Protein AF-A0A934TD42-F1 (afdb_monomer_lite)

pLDDT: mean 73.29, std 17.92, range [28.47, 96.44]

Sequence (217 aa):
MKAKILEALKTKYKTLGLGESAFSGVAEILEKTITDETQIETAVAGVEAWLKVAQGEGDRVRNDKAKQAQSTTAQTAQPQTNAPTVTPNAQTQAGGNNQDDLATIIAKAVEAATKPITDKLASIETDKVVNSRKSILESALKGAPEAYRNSMLSTFEFMNFSDDDSFNKYVEQTKTTATDLSLAASSSRPYGGARVPSKEASQAECDKIVNKIISKM

Radius of gyration: 39.21 Å; chains: 1; bounding box: 103×39×114 Å

Structure (mmCIF, N/CA/C/O backbone):
data_AF-A0A934TD42-F1
#
_entry.id   AF-A0A934TD42-F1
#
loop_
_atom_site.group_PDB
_atom_site.id
_atom_site.type_symbol
_atom_site.label_atom_id
_atom_site.label_alt_id
_atom_site.label_comp_id
_atom_site.label_asym_id
_atom_site.label_entity_id
_atom_site.label_seq_id
_atom_site.pdbx_PDB_ins_code
_atom_site.Cartn_x
_atom_site.Cartn_y
_atom_site.Cartn_z
_atom_site.occupancy
_atom_site.B_iso_or_equiv
_atom_site.auth_seq_id
_atom_site.auth_comp_id
_atom_site.auth_asym_id
_atom_site.auth_atom_id
_atom_site.pdbx_PDB_model_num
ATOM 1 N N . MET A 1 1 ? -13.305 19.310 6.031 1.00 90.19 1 MET A N 1
ATOM 2 C CA . MET A 1 1 ? -13.757 17.927 5.768 1.00 90.19 1 MET A CA 1
ATOM 3 C C . MET A 1 1 ? -14.187 17.193 7.032 1.00 90.19 1 MET A C 1
ATOM 5 O O . MET A 1 1 ? -15.266 16.609 6.991 1.00 90.19 1 MET A O 1
ATOM 9 N N . LYS A 1 2 ? -13.466 17.309 8.168 1.00 88.94 2 LYS A N 1
ATOM 10 C CA . LYS A 1 2 ? -13.870 16.724 9.467 1.00 88.94 2 LYS A CA 1
ATOM 11 C C . LYS A 1 2 ? -15.355 16.796 9.787 1.00 88.94 2 LYS A C 1
ATOM 13 O O . LYS A 1 2 ? -15.968 15.778 10.067 1.00 88.94 2 LYS A O 1
ATOM 18 N N . ALA A 1 3 ? -15.920 18.006 9.758 1.00 92.94 3 ALA A N 1
ATOM 19 C CA . ALA A 1 3 ? -17.284 18.254 10.215 1.00 92.94 3 ALA A CA 1
ATOM 20 C C . ALA A 1 3 ? -18.308 17.456 9.397 1.00 92.94 3 ALA A C 1
ATOM 22 O O . ALA A 1 3 ? -19.179 16.811 9.969 1.00 92.94 3 ALA A O 1
ATOM 23 N N . LYS A 1 4 ? -18.133 17.414 8.070 1.00 92.00 4 LYS A N 1
ATOM 24 C CA . LYS A 1 4 ? -19.003 16.662 7.156 1.00 92.00 4 LYS A CA 1
ATOM 25 C C . LYS A 1 4 ? -18.889 15.151 7.375 1.00 92.00 4 LYS A C 1
ATOM 27 O O . LYS A 1 4 ? -19.897 14.454 7.418 1.00 92.00 4 LYS A O 1
ATOM 32 N N . ILE A 1 5 ? -17.671 14.650 7.584 1.00 89.69 5 ILE A N 1
ATOM 33 C CA . ILE A 1 5 ? -17.426 13.232 7.893 1.00 89.69 5 ILE A CA 1
ATOM 34 C C . ILE A 1 5 ? -18.039 12.858 9.250 1.00 89.69 5 ILE A C 1
ATOM 36 O O . ILE A 1 5 ? -18.679 11.819 9.382 1.00 89.69 5 ILE A O 1
ATOM 40 N N . LEU A 1 6 ? -17.878 13.718 10.255 1.00 91.69 6 LEU A N 1
ATOM 41 C CA . LEU A 1 6 ? -18.407 13.530 11.601 1.00 91.69 6 LEU A CA 1
ATOM 42 C C . LEU A 1 6 ? -19.941 13.495 11.603 1.00 91.69 6 LEU A C 1
ATOM 44 O O . LEU A 1 6 ? -20.525 12.614 12.234 1.00 91.69 6 LEU A O 1
ATOM 48 N N . GLU A 1 7 ? -20.601 14.399 10.876 1.00 94.12 7 GLU A N 1
ATOM 49 C CA . GLU A 1 7 ? -22.059 14.363 10.711 1.00 94.12 7 GLU A CA 1
ATOM 50 C C . GLU A 1 7 ? -22.533 13.098 9.992 1.00 94.12 7 GLU A C 1
ATOM 52 O O . GLU A 1 7 ? -23.504 12.475 10.431 1.00 94.12 7 GLU A O 1
ATOM 57 N N . ALA A 1 8 ? -21.826 12.669 8.943 1.00 90.94 8 ALA A N 1
ATOM 58 C CA . ALA A 1 8 ? -22.138 11.435 8.228 1.00 90.94 8 ALA A CA 1
ATOM 59 C C . ALA A 1 8 ? -21.994 10.194 9.132 1.00 90.94 8 ALA A C 1
ATOM 61 O O . ALA A 1 8 ? -22.886 9.342 9.157 1.00 90.94 8 ALA A O 1
ATOM 62 N N . LEU A 1 9 ? -20.926 10.118 9.936 1.00 90.31 9 LEU A N 1
ATOM 63 C CA . LEU A 1 9 ? -20.709 9.054 10.924 1.00 90.31 9 LEU A CA 1
ATOM 64 C C . LEU A 1 9 ? -21.824 9.015 11.972 1.00 90.31 9 LEU A C 1
ATOM 66 O O . LEU A 1 9 ? -22.418 7.959 12.196 1.00 90.31 9 LEU A O 1
ATOM 70 N N . LYS A 1 10 ? -22.144 10.162 12.585 1.00 91.31 10 LYS A N 1
ATOM 71 C CA . LYS A 1 10 ? -23.216 10.263 13.587 1.00 91.31 10 LYS A CA 1
ATOM 72 C C . LYS A 1 10 ? -24.563 9.858 13.008 1.00 91.31 10 LYS A C 1
ATOM 74 O O . LYS A 1 10 ? -25.302 9.110 13.639 1.00 91.31 10 LYS A O 1
ATOM 79 N N . THR A 1 11 ? -24.875 10.333 11.806 1.00 93.75 11 THR A N 1
ATOM 80 C CA . THR A 1 11 ? -26.150 10.049 11.142 1.00 93.75 11 THR A CA 1
ATOM 81 C C . THR A 1 11 ? -26.295 8.561 10.847 1.00 93.75 11 THR A C 1
ATOM 83 O O . THR A 1 11 ? -27.314 7.963 11.200 1.00 93.75 11 THR A O 1
ATOM 86 N N . LYS A 1 12 ? -25.266 7.946 10.250 1.00 92.12 12 LYS A N 1
ATOM 87 C CA . LYS A 1 12 ? -25.303 6.539 9.835 1.00 92.12 12 LYS A CA 1
ATOM 88 C C . LYS A 1 12 ? -25.259 5.571 11.017 1.00 92.12 12 LYS A C 1
ATOM 90 O O . LYS A 1 12 ? -25.927 4.543 10.984 1.00 92.12 12 LYS A O 1
ATOM 95 N N . TYR A 1 13 ? -24.526 5.913 12.077 1.00 90.31 13 TYR A N 1
ATOM 96 C CA . TYR A 1 13 ? -24.238 5.003 13.190 1.00 90.31 13 TYR A CA 1
ATOM 97 C C . TYR A 1 13 ? -24.828 5.432 14.535 1.00 90.31 13 TYR A C 1
ATOM 99 O O . TYR A 1 13 ? -24.403 4.945 15.584 1.00 90.31 13 TYR A O 1
ATOM 107 N N . LYS A 1 14 ? -25.857 6.287 14.526 1.00 89.75 14 LYS A N 1
ATOM 108 C CA . LYS A 1 14 ? -26.561 6.757 15.735 1.00 89.75 14 LYS A CA 1
ATOM 109 C C . LYS A 1 14 ? -27.012 5.639 16.684 1.00 89.75 14 LYS A C 1
ATOM 111 O O . LYS A 1 14 ? -27.148 5.865 17.880 1.00 89.75 14 LYS A O 1
ATOM 116 N N . THR A 1 15 ? -27.262 4.440 16.163 1.00 87.56 15 THR A N 1
ATOM 117 C CA . THR A 1 15 ? -27.779 3.298 16.928 1.00 87.56 15 THR A CA 1
ATOM 118 C C . THR A 1 15 ? -26.700 2.504 17.657 1.00 87.56 15 THR A C 1
ATOM 120 O O . THR A 1 15 ? -27.043 1.672 18.487 1.00 87.56 15 THR A O 1
ATOM 123 N N . LEU A 1 16 ? -25.413 2.737 17.373 1.00 81.12 16 LEU A N 1
ATOM 124 C CA . LEU A 1 16 ? -24.319 1.973 17.986 1.00 81.12 16 LEU A CA 1
ATOM 125 C C . LEU A 1 16 ? -24.032 2.391 19.439 1.00 81.12 16 LEU A C 1
ATOM 127 O O . LEU A 1 16 ? -23.198 1.783 20.099 1.00 81.12 16 LEU A O 1
ATOM 131 N N . GLY A 1 17 ? -24.684 3.442 19.951 1.00 79.19 17 GLY A N 1
ATOM 132 C CA . GLY A 1 17 ? -24.498 3.897 21.336 1.00 79.19 17 GLY A CA 1
ATOM 133 C C . GLY A 1 17 ? -23.069 4.360 21.652 1.00 79.19 17 GLY A C 1
ATOM 134 O O . GLY A 1 17 ? -22.647 4.323 22.809 1.00 79.19 17 GLY A O 1
ATOM 135 N N . LEU A 1 18 ? -22.313 4.755 20.623 1.00 83.38 18 LEU A N 1
ATOM 136 C CA . LEU A 1 18 ? -20.952 5.269 20.743 1.00 83.38 18 LEU A CA 1
ATOM 137 C C . LEU A 1 18 ? -20.974 6.752 21.127 1.00 83.38 18 LEU A C 1
ATOM 139 O O . LEU A 1 18 ? -21.826 7.517 20.673 1.00 83.38 18 LEU A O 1
ATOM 143 N N . GLY A 1 19 ? -20.019 7.157 21.964 1.00 79.81 19 GLY A N 1
ATOM 144 C CA . GLY A 1 19 ? -19.865 8.551 22.374 1.00 79.81 19 GLY A CA 1
ATOM 145 C C . GLY A 1 19 ? -19.394 9.451 21.229 1.00 79.81 19 GLY A C 1
ATOM 146 O O . GLY A 1 19 ? -18.746 9.008 20.283 1.00 79.81 19 GLY A O 1
ATOM 147 N N . GLU A 1 20 ? -19.668 10.749 21.344 1.00 82.06 20 GLU A N 1
ATOM 148 C CA . GLU A 1 20 ? -19.280 11.751 20.343 1.00 82.06 20 GLU A CA 1
ATOM 149 C C . GLU A 1 20 ? -17.762 11.818 20.111 1.00 82.06 20 GLU A C 1
ATOM 151 O O . GLU A 1 20 ? -17.313 12.027 18.984 1.00 82.06 20 GLU A O 1
ATOM 156 N N . SER A 1 21 ? -16.968 11.550 21.151 1.00 81.06 21 SER A N 1
ATOM 157 C CA . SER A 1 21 ? -15.509 11.445 21.063 1.00 81.06 21 SER A CA 1
ATOM 158 C C . SER A 1 21 ? -15.044 10.315 20.138 1.00 81.06 21 SER A C 1
ATOM 160 O O . SER A 1 21 ? -14.073 10.501 19.407 1.00 81.06 21 SER A O 1
ATOM 162 N N . ALA A 1 22 ? -15.755 9.181 20.099 1.00 80.00 22 ALA A N 1
ATOM 163 C CA . ALA A 1 22 ? -15.429 8.070 19.206 1.00 80.00 22 ALA A CA 1
ATOM 164 C C . ALA A 1 22 ? -15.634 8.466 17.736 1.00 80.00 22 ALA A C 1
ATOM 166 O O . ALA A 1 22 ? -14.758 8.242 16.903 1.00 80.00 22 ALA A O 1
ATOM 167 N N . PHE A 1 23 ? -16.748 9.134 17.420 1.00 85.50 23 PHE A N 1
ATOM 168 C CA . PHE A 1 23 ? -16.994 9.643 16.068 1.00 85.50 23 PHE A CA 1
ATOM 169 C C . PHE A 1 23 ? -16.023 10.760 15.675 1.00 85.50 23 PHE A C 1
ATOM 171 O O . PHE A 1 23 ? -15.578 10.800 14.530 1.00 85.50 23 PHE A O 1
ATOM 178 N N . SER A 1 24 ? -15.659 11.637 16.615 1.00 85.00 24 SER A N 1
ATOM 179 C CA . SER A 1 24 ? -14.684 12.706 16.378 1.00 85.00 24 SER A CA 1
ATOM 180 C C . SER A 1 24 ? -13.295 12.159 16.034 1.00 85.00 24 SER A C 1
ATOM 182 O O . SER A 1 24 ? -12.687 12.611 15.063 1.00 85.00 24 SER A O 1
ATOM 184 N N . GLY A 1 25 ? -12.830 11.134 16.759 1.00 82.94 25 GLY A N 1
ATOM 185 C CA . GLY A 1 25 ? -11.552 10.475 16.477 1.00 82.94 25 GLY A CA 1
ATOM 186 C C . GLY A 1 25 ? -11.518 9.818 15.095 1.00 82.94 25 GLY A C 1
ATOM 187 O O . GLY A 1 25 ? -10.564 10.005 14.344 1.00 82.94 25 GLY A O 1
ATOM 188 N N . VAL A 1 26 ? -12.589 9.118 14.705 1.00 84.06 26 VAL A N 1
ATOM 189 C CA . VAL A 1 26 ? -12.686 8.522 13.360 1.00 84.06 26 VAL A CA 1
ATOM 190 C C . VAL A 1 26 ? -12.728 9.599 12.276 1.00 84.06 26 VAL A C 1
ATOM 192 O O . VAL A 1 26 ? -12.055 9.466 11.256 1.00 84.06 26 VAL A O 1
ATOM 195 N N . ALA A 1 27 ? -13.459 10.692 12.498 1.00 84.38 27 ALA A N 1
ATOM 196 C CA . ALA A 1 27 ? -13.503 11.804 11.554 1.00 84.38 27 ALA A CA 1
ATOM 197 C C . ALA A 1 27 ? -12.130 12.472 11.360 1.00 84.38 27 ALA A C 1
ATOM 199 O O . ALA A 1 27 ? -11.807 12.865 10.243 1.00 84.38 27 ALA A O 1
ATOM 200 N N . GLU A 1 28 ? -11.315 12.569 12.415 1.00 85.56 28 GLU A N 1
ATOM 201 C CA . GLU A 1 28 ? -9.946 13.106 12.354 1.00 85.56 28 GLU A CA 1
ATOM 202 C C . GLU A 1 28 ? -8.975 12.219 11.566 1.00 85.56 28 GLU A C 1
ATOM 204 O O . GLU A 1 28 ? -8.058 12.712 10.911 1.00 85.56 28 GLU A O 1
ATOM 209 N N . ILE A 1 29 ? -9.161 10.901 11.620 1.00 81.06 29 ILE A N 1
ATOM 210 C CA . ILE A 1 29 ? -8.358 9.963 10.827 1.00 81.06 29 ILE A CA 1
ATOM 211 C C . ILE A 1 29 ? -8.776 10.046 9.359 1.00 81.06 29 ILE A C 1
ATOM 213 O O . ILE A 1 29 ? -7.930 10.169 8.476 1.00 81.06 29 ILE A O 1
ATOM 217 N N . LEU A 1 30 ? -10.084 10.016 9.102 1.00 79.56 30 LEU A N 1
ATOM 218 C CA . LEU A 1 30 ? -10.635 10.021 7.752 1.00 79.56 30 LEU A CA 1
ATOM 219 C C . LEU A 1 30 ? -10.390 11.345 7.015 1.00 79.56 30 LEU A C 1
ATOM 221 O O . LEU A 1 30 ? -10.140 11.328 5.816 1.00 79.56 30 LEU A O 1
ATOM 225 N N . GLU A 1 31 ? -10.405 12.496 7.691 1.00 83.44 31 GLU A N 1
ATOM 226 C CA . GLU A 1 31 ? -10.181 13.780 7.008 1.00 83.44 31 GLU A CA 1
ATOM 227 C C . GLU A 1 31 ? -8.767 13.956 6.438 1.00 83.44 31 GLU A C 1
ATOM 229 O O . GLU A 1 31 ? -8.570 14.798 5.566 1.00 83.44 31 GLU A O 1
ATOM 234 N N . LYS A 1 32 ? -7.785 13.177 6.914 1.00 86.19 32 LYS A N 1
ATOM 235 C CA . LYS A 1 32 ? -6.402 13.233 6.416 1.00 86.19 32 LYS A CA 1
ATOM 236 C C . LYS A 1 32 ? -6.262 12.633 5.020 1.00 86.19 32 LYS A C 1
ATOM 238 O O . LYS A 1 32 ? -5.329 12.979 4.304 1.00 86.19 32 LYS A O 1
ATOM 243 N N . THR A 1 33 ? -7.170 11.735 4.646 1.00 76.50 33 THR A N 1
ATOM 244 C CA . THR A 1 33 ? -7.161 11.038 3.353 1.00 76.50 33 THR A CA 1
ATOM 245 C C . THR A 1 33 ? -8.336 11.442 2.468 1.00 76.50 33 THR A C 1
ATOM 247 O O . THR A 1 33 ? -8.214 11.412 1.247 1.00 76.50 33 THR A O 1
ATOM 250 N N . ILE A 1 34 ? -9.453 11.869 3.063 1.00 82.19 34 ILE A N 1
ATOM 251 C CA . ILE A 1 34 ? -10.652 12.303 2.346 1.00 82.19 34 ILE A CA 1
ATOM 252 C C . ILE A 1 34 ? -10.620 13.815 2.140 1.00 82.19 34 ILE A C 1
ATOM 254 O O . ILE A 1 34 ? -10.982 14.601 3.022 1.00 82.19 34 ILE A O 1
ATOM 258 N N . THR A 1 35 ? -10.243 14.212 0.931 1.00 81.31 35 THR A N 1
ATOM 259 C CA . THR A 1 35 ? -10.273 15.606 0.474 1.00 81.31 35 THR A CA 1
ATOM 260 C C . THR A 1 35 ? -11.503 15.931 -0.378 1.00 81.31 35 THR A C 1
ATOM 262 O O . THR A 1 35 ? -11.826 17.106 -0.530 1.00 81.31 35 THR A O 1
ATOM 265 N N . ASP A 1 36 ? -12.221 14.912 -0.867 1.00 83.12 36 ASP A N 1
ATOM 266 C CA . ASP A 1 36 ? -13.437 15.041 -1.679 1.00 83.12 36 ASP A CA 1
ATOM 267 C C . ASP A 1 36 ? -14.679 14.525 -0.927 1.00 83.12 36 ASP A C 1
ATOM 269 O O . ASP A 1 36 ? -14.680 13.451 -0.324 1.00 83.12 36 ASP A O 1
ATOM 273 N N . GLU A 1 37 ? -15.765 15.294 -0.985 1.00 87.12 37 GLU A N 1
ATOM 274 C CA . GLU A 1 37 ? -17.054 14.968 -0.373 1.00 87.12 37 GLU A CA 1
ATOM 275 C C . GLU A 1 37 ? -17.701 13.724 -0.973 1.00 87.12 37 GLU A C 1
ATOM 277 O O . GLU A 1 37 ? -18.379 12.989 -0.253 1.00 87.12 37 GLU A O 1
ATOM 282 N N . THR A 1 38 ? -17.434 13.428 -2.247 1.00 88.38 38 THR A N 1
ATOM 283 C CA . THR A 1 38 ? -17.962 12.226 -2.912 1.00 88.38 38 THR A CA 1
ATOM 284 C C . THR A 1 38 ? -17.456 10.923 -2.279 1.00 88.38 38 THR A C 1
ATOM 286 O O . THR A 1 38 ? -18.106 9.884 -2.379 1.00 88.38 38 THR A O 1
ATOM 289 N N . GLN A 1 39 ? -16.320 10.967 -1.575 1.00 81.25 39 GLN A N 1
ATOM 290 C CA . GLN A 1 39 ? -15.697 9.803 -0.943 1.00 81.25 39 GLN A CA 1
ATOM 291 C C . GLN A 1 39 ? -16.178 9.565 0.495 1.00 81.25 39 GLN A C 1
ATOM 293 O O . GLN A 1 39 ? -15.917 8.496 1.057 1.00 81.25 39 GLN A O 1
ATOM 298 N N . ILE A 1 40 ? -16.891 10.529 1.095 1.00 85.00 40 ILE A N 1
ATOM 299 C CA . ILE A 1 40 ? -17.325 10.462 2.497 1.00 85.00 40 ILE A CA 1
ATOM 300 C C . ILE A 1 40 ? -18.192 9.228 2.729 1.00 85.00 40 ILE A C 1
ATOM 302 O O . ILE A 1 40 ? -17.946 8.482 3.670 1.00 85.00 40 ILE A O 1
ATOM 306 N N . GLU A 1 41 ? -19.185 8.977 1.878 1.00 83.50 41 GLU A N 1
ATOM 307 C CA . GLU A 1 41 ? -20.138 7.887 2.098 1.00 83.50 41 GLU A CA 1
ATOM 308 C C . GLU A 1 41 ? -19.457 6.508 2.093 1.00 83.50 41 GLU A C 1
ATOM 310 O O . GLU A 1 41 ? -19.682 5.695 2.998 1.00 83.50 41 GLU A O 1
ATOM 315 N N . THR A 1 42 ? -18.560 6.281 1.129 1.00 78.31 42 THR A N 1
ATOM 316 C CA . THR A 1 42 ? -17.764 5.052 1.009 1.00 78.31 42 THR A CA 1
ATOM 317 C C . THR A 1 42 ? -16.825 4.873 2.196 1.00 78.31 42 THR A C 1
ATOM 319 O O . THR A 1 42 ? -16.753 3.789 2.773 1.00 78.31 42 THR A O 1
ATOM 322 N N . ALA A 1 43 ? -16.127 5.928 2.611 1.00 75.06 43 ALA A N 1
ATOM 323 C CA . ALA A 1 43 ? -15.196 5.838 3.728 1.00 75.06 43 ALA A CA 1
ATOM 324 C C . ALA A 1 43 ? -15.907 5.644 5.075 1.00 75.06 43 ALA A C 1
ATOM 326 O O . ALA A 1 43 ? -15.478 4.840 5.901 1.00 75.06 43 ALA A O 1
ATOM 327 N N . VAL A 1 44 ? -17.040 6.323 5.272 1.00 85.62 44 VAL A N 1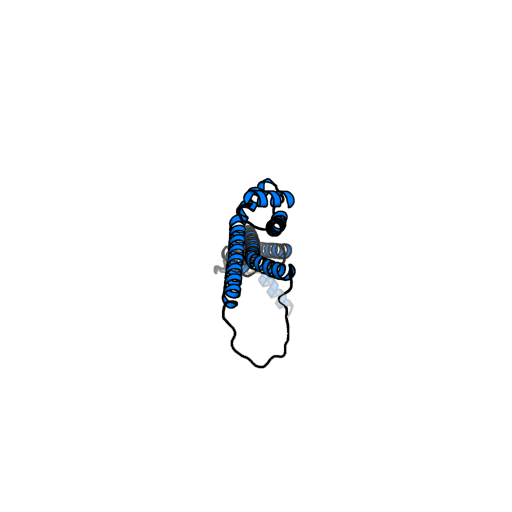
ATOM 328 C CA . VAL A 1 44 ? -17.908 6.141 6.439 1.00 85.62 44 VAL A CA 1
ATOM 329 C C . VAL A 1 44 ? -18.470 4.718 6.465 1.00 85.62 44 VAL A C 1
ATOM 331 O O . VAL A 1 44 ? -18.553 4.127 7.538 1.00 85.62 44 VAL A O 1
ATOM 334 N N . ALA A 1 45 ? -18.820 4.126 5.318 1.00 82.06 45 ALA A N 1
ATOM 335 C CA . ALA A 1 45 ? -19.179 2.706 5.236 1.00 82.06 45 ALA A CA 1
ATOM 336 C C . ALA A 1 45 ? -18.001 1.783 5.606 1.00 82.06 45 ALA A C 1
ATOM 338 O O . ALA A 1 45 ? -18.181 0.821 6.347 1.00 82.06 45 ALA A O 1
ATOM 339 N N . GLY A 1 46 ? -16.787 2.100 5.148 1.00 76.81 46 GLY A N 1
ATOM 340 C CA . GLY A 1 46 ? -15.590 1.288 5.387 1.00 76.81 46 GLY A CA 1
ATOM 341 C C . GLY A 1 46 ? -15.222 1.110 6.865 1.00 76.81 46 GLY A C 1
ATOM 342 O O . GLY A 1 46 ? -14.659 0.083 7.237 1.00 76.81 46 GLY A O 1
ATOM 343 N N . VAL A 1 47 ? -15.583 2.064 7.727 1.00 81.38 47 VAL A N 1
ATOM 344 C CA . VAL A 1 47 ? -15.302 2.003 9.175 1.00 81.38 47 VAL A CA 1
ATOM 345 C C . VAL A 1 47 ? -16.397 1.310 9.999 1.00 81.38 47 VAL A C 1
ATOM 347 O O . VAL A 1 47 ? -16.258 1.185 11.216 1.00 81.38 47 VAL A O 1
ATOM 350 N N . GLU A 1 48 ? -17.471 0.816 9.369 1.00 83.50 48 GLU A N 1
ATOM 351 C CA . GLU A 1 48 ? -18.611 0.195 10.064 1.00 83.50 48 GLU A CA 1
ATOM 352 C C . GLU A 1 48 ? -18.203 -0.990 10.946 1.00 83.50 48 GLU A C 1
ATOM 354 O O . GLU A 1 48 ? -18.610 -1.082 12.106 1.00 83.50 48 GLU A O 1
ATOM 359 N N . ALA A 1 49 ? -17.393 -1.902 10.401 1.00 75.00 49 ALA A N 1
ATOM 360 C CA . ALA A 1 49 ? -16.966 -3.102 11.114 1.00 75.00 49 ALA A CA 1
ATOM 361 C C . ALA A 1 49 ? -16.185 -2.746 12.387 1.00 75.00 49 ALA A C 1
ATOM 363 O O . ALA A 1 49 ? -16.402 -3.347 13.437 1.00 75.00 49 ALA A O 1
ATOM 364 N N . TRP A 1 50 ? -15.334 -1.721 12.313 1.00 75.69 50 TRP A N 1
ATOM 365 C CA . TRP A 1 50 ? -14.560 -1.236 13.452 1.00 75.69 50 TRP A CA 1
ATOM 366 C C . TRP A 1 50 ? -15.455 -0.602 14.524 1.00 75.69 50 TRP A C 1
ATOM 368 O O . TRP A 1 50 ? -15.328 -0.921 15.704 1.00 75.69 50 TRP A O 1
ATOM 378 N N . LEU A 1 51 ? -16.427 0.223 14.119 1.00 81.50 51 LEU A N 1
ATOM 379 C CA . LEU A 1 51 ? -17.387 0.834 15.045 1.00 81.50 51 LEU A CA 1
ATOM 380 C C . LEU A 1 51 ? -18.256 -0.215 15.759 1.00 81.50 51 LEU A C 1
ATOM 382 O O . LEU A 1 51 ? -18.544 -0.067 16.946 1.00 81.50 51 LEU A O 1
ATOM 386 N N . LYS A 1 52 ? -18.637 -1.300 15.074 1.00 82.12 52 LYS A N 1
ATOM 387 C CA . LYS A 1 52 ? -19.365 -2.429 15.682 1.00 82.12 52 LYS A CA 1
ATOM 388 C C . LYS A 1 52 ? -18.515 -3.209 16.686 1.00 82.12 52 LYS A C 1
ATOM 390 O O . LYS A 1 52 ? -19.036 -3.618 17.720 1.00 82.12 52 LYS A O 1
ATOM 395 N N . VAL A 1 53 ? -17.219 -3.386 16.422 1.00 78.69 53 VAL A N 1
ATOM 396 C CA . VAL A 1 53 ? -16.287 -3.978 17.398 1.00 78.69 53 VAL A CA 1
ATOM 397 C C .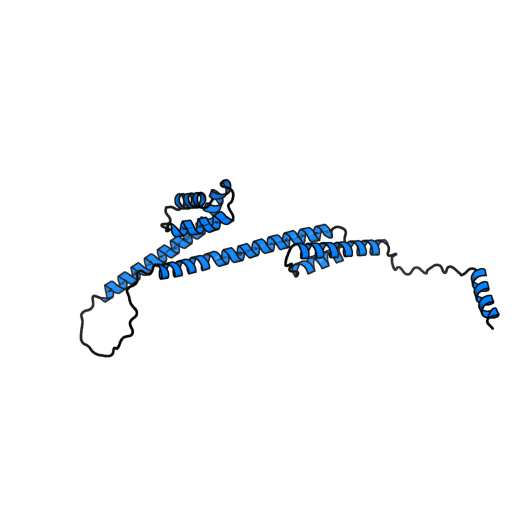 VAL A 1 53 ? -16.168 -3.080 18.632 1.00 78.69 53 VAL A C 1
ATOM 399 O O . VAL A 1 53 ? -16.338 -3.568 19.747 1.00 78.69 53 VAL A O 1
ATOM 402 N N . ALA A 1 54 ? -15.991 -1.769 18.441 1.00 73.31 54 ALA A N 1
ATOM 403 C CA . ALA A 1 54 ? -15.931 -0.802 19.540 1.00 73.31 54 ALA A CA 1
ATOM 404 C C . ALA A 1 54 ? -17.224 -0.788 20.378 1.00 73.31 54 ALA A C 1
ATOM 406 O O . ALA A 1 54 ? -17.171 -0.722 21.608 1.00 73.31 54 ALA A O 1
ATOM 407 N N . GLN A 1 55 ? -18.391 -0.907 19.732 1.00 77.75 55 GLN A N 1
ATOM 408 C CA . GLN A 1 55 ? -19.659 -1.098 20.436 1.00 77.75 55 GLN A CA 1
ATOM 409 C C . GLN A 1 55 ? -19.633 -2.389 21.264 1.00 77.75 55 GLN A C 1
ATOM 411 O O . GLN A 1 55 ? -19.952 -2.350 22.450 1.00 77.75 55 GLN A O 1
ATOM 416 N N . GLY A 1 56 ? -19.256 -3.518 20.656 1.00 76.94 56 GLY A N 1
ATOM 417 C CA . GLY A 1 56 ? -19.252 -4.825 21.312 1.00 76.94 56 GLY A CA 1
ATOM 418 C C . GLY A 1 56 ? -18.347 -4.879 22.544 1.00 76.94 56 GLY A C 1
ATOM 419 O O . GLY A 1 56 ? -18.737 -5.427 23.575 1.00 76.94 56 GLY A O 1
ATOM 420 N N . GLU A 1 57 ? -17.167 -4.261 22.484 1.00 71.69 57 GLU A N 1
ATOM 421 C CA . GLU A 1 57 ? -16.280 -4.131 23.644 1.00 71.69 57 GLU A CA 1
ATOM 422 C C . GLU A 1 57 ? -16.870 -3.212 24.717 1.00 71.69 57 GLU A C 1
ATOM 424 O O . GLU A 1 57 ? -16.850 -3.554 25.902 1.00 71.69 57 GLU A O 1
ATOM 429 N N . GLY A 1 58 ? -17.461 -2.082 24.318 1.00 70.44 58 GLY A N 1
ATOM 430 C CA . GLY A 1 58 ? -18.173 -1.193 25.234 1.00 70.44 58 GLY A CA 1
ATOM 431 C C . GLY A 1 58 ? -19.325 -1.898 25.959 1.00 70.44 58 GLY A C 1
ATOM 432 O O . GLY A 1 58 ? -19.463 -1.774 27.177 1.00 70.44 58 GLY A O 1
ATOM 433 N N . ASP A 1 59 ? -20.118 -2.689 25.235 1.00 73.56 59 ASP A N 1
ATOM 434 C CA . ASP A 1 59 ? -21.202 -3.507 25.784 1.00 73.56 59 ASP A CA 1
ATOM 435 C C . ASP A 1 59 ? -20.677 -4.599 26.720 1.00 73.56 59 ASP A C 1
ATOM 437 O O . ASP A 1 59 ? -21.222 -4.793 27.811 1.00 73.56 59 ASP A O 1
ATOM 441 N N . ARG A 1 60 ? -19.576 -5.263 26.355 1.00 78.50 60 ARG A N 1
ATOM 442 C CA . ARG A 1 60 ? -18.908 -6.252 27.209 1.00 78.50 60 ARG A CA 1
ATOM 443 C C . ARG A 1 60 ? -18.452 -5.632 28.529 1.00 78.50 60 ARG A C 1
ATOM 445 O O . ARG A 1 60 ? -18.764 -6.174 29.584 1.00 78.50 60 ARG A O 1
ATOM 452 N N . VAL A 1 61 ? -17.776 -4.483 28.490 1.00 74.25 61 VAL A N 1
ATOM 453 C CA . VAL A 1 61 ? -17.310 -3.782 29.699 1.00 74.25 61 VAL A CA 1
ATOM 454 C C . VAL A 1 61 ? -18.485 -3.327 30.566 1.00 74.25 61 VAL A C 1
ATOM 456 O O . VAL A 1 61 ? -18.428 -3.460 31.789 1.00 74.25 61 VAL A O 1
ATOM 459 N N . ARG A 1 62 ? -19.570 -2.823 29.962 1.00 76.25 62 ARG A N 1
ATOM 460 C CA . ARG A 1 62 ? -20.800 -2.475 30.695 1.00 76.25 62 ARG A CA 1
ATOM 461 C C . ARG A 1 62 ? -21.392 -3.690 31.407 1.00 76.25 62 ARG A C 1
ATOM 463 O O . ARG A 1 62 ? -21.736 -3.593 32.583 1.00 76.25 62 ARG A O 1
ATOM 470 N N . ASN A 1 63 ? -21.472 -4.824 30.717 1.00 75.31 63 ASN A N 1
ATOM 471 C CA . ASN A 1 63 ? -22.000 -6.062 31.280 1.00 75.31 63 ASN A CA 1
ATOM 472 C C . ASN A 1 63 ? -21.105 -6.610 32.405 1.00 75.31 63 ASN A C 1
ATOM 474 O O . ASN A 1 63 ? -21.602 -6.994 33.461 1.00 75.31 63 ASN A O 1
ATOM 478 N N . ASP A 1 64 ? -19.784 -6.585 32.223 1.00 74.81 64 ASP A N 1
ATOM 479 C CA . ASP A 1 64 ? -18.824 -7.035 33.236 1.00 74.81 64 ASP A CA 1
ATOM 480 C C . ASP A 1 64 ? -18.895 -6.157 34.500 1.00 74.81 64 ASP A C 1
ATOM 482 O O . ASP A 1 64 ? -18.958 -6.683 35.613 1.00 74.81 64 ASP A O 1
ATOM 486 N N . LYS A 1 65 ? -19.002 -4.828 34.347 1.00 75.50 65 LYS A N 1
ATOM 487 C CA . LYS A 1 65 ? -19.217 -3.904 35.475 1.00 75.50 65 LYS A CA 1
ATOM 488 C C . LYS A 1 65 ? -20.556 -4.132 36.177 1.00 75.50 65 LYS A C 1
ATOM 490 O O . LYS A 1 65 ? -20.606 -4.102 37.404 1.00 75.50 65 LYS A O 1
ATOM 495 N N . ALA A 1 66 ? -21.632 -4.384 35.430 1.00 78.06 66 ALA A N 1
ATOM 496 C CA . ALA A 1 66 ? -22.943 -4.681 36.010 1.00 78.06 66 ALA A CA 1
ATOM 497 C C . ALA A 1 66 ? -22.917 -5.974 36.844 1.00 78.06 66 ALA A C 1
ATOM 499 O O . ALA A 1 66 ? -23.433 -5.999 37.961 1.00 78.06 66 ALA A O 1
ATOM 500 N N . LYS A 1 67 ? -22.246 -7.023 36.349 1.00 77.12 67 LYS A N 1
ATOM 501 C CA . LYS A 1 67 ? -22.035 -8.273 37.096 1.00 77.12 67 LYS A CA 1
ATOM 502 C C . LYS A 1 67 ? -21.196 -8.058 38.352 1.00 77.12 67 LYS A C 1
ATOM 504 O O . LYS A 1 67 ? -21.530 -8.607 39.396 1.00 77.12 67 LYS A O 1
ATOM 509 N N . GLN A 1 68 ? -20.148 -7.237 38.273 1.00 71.12 68 GLN A N 1
ATOM 510 C CA . GLN A 1 68 ? -19.303 -6.904 39.422 1.00 71.12 68 GLN A CA 1
ATOM 511 C C . GLN A 1 68 ? -20.064 -6.113 40.500 1.00 71.12 68 GLN A C 1
ATOM 513 O O . GLN A 1 68 ? -19.882 -6.358 41.689 1.00 71.12 68 GLN A O 1
ATOM 518 N N . ALA A 1 69 ? -20.958 -5.204 40.102 1.00 68.12 69 ALA A N 1
ATOM 519 C CA . ALA A 1 69 ? -21.825 -4.470 41.026 1.00 68.12 69 ALA A CA 1
ATOM 520 C C . ALA A 1 69 ? -22.886 -5.368 41.699 1.00 68.12 69 ALA A C 1
ATOM 522 O O . ALA A 1 69 ? -23.283 -5.132 42.842 1.00 68.12 69 ALA A O 1
ATOM 523 N N . GLN A 1 70 ? -23.344 -6.423 41.019 1.00 63.03 70 GLN A N 1
ATOM 524 C CA . GLN A 1 70 ? -24.263 -7.405 41.603 1.00 63.03 70 GLN A CA 1
ATOM 525 C C . GLN A 1 70 ? -23.568 -8.325 42.614 1.00 63.03 70 GLN A C 1
ATOM 527 O O . GLN A 1 70 ? -24.142 -8.611 43.665 1.00 63.03 70 GLN A O 1
ATOM 532 N N . SER A 1 71 ? -22.327 -8.750 42.357 1.00 57.41 71 SER A N 1
ATOM 533 C CA . SER A 1 71 ? -21.573 -9.578 43.305 1.00 57.41 71 SER A CA 1
ATOM 534 C C . SER A 1 71 ? -21.125 -8.814 44.555 1.00 57.41 71 SER A C 1
ATOM 536 O O . SER A 1 71 ? -21.117 -9.404 45.633 1.00 57.41 71 SER A O 1
ATOM 538 N N . THR A 1 72 ? -20.860 -7.505 44.475 1.00 53.00 72 THR A N 1
ATOM 539 C CA . THR A 1 72 ? -20.616 -6.676 45.674 1.00 53.00 72 THR A CA 1
ATOM 540 C C . THR A 1 72 ? -21.884 -6.428 46.498 1.00 53.00 72 THR A C 1
ATOM 542 O O . THR A 1 72 ? -21.802 -6.338 47.720 1.00 53.00 72 THR A O 1
ATOM 545 N N . THR A 1 73 ? -23.063 -6.390 45.868 1.00 50.09 73 THR A N 1
ATOM 546 C CA . THR A 1 73 ? -24.354 -6.248 46.574 1.00 50.09 73 THR A CA 1
ATOM 547 C C . THR A 1 73 ? -24.815 -7.565 47.221 1.00 50.09 73 THR A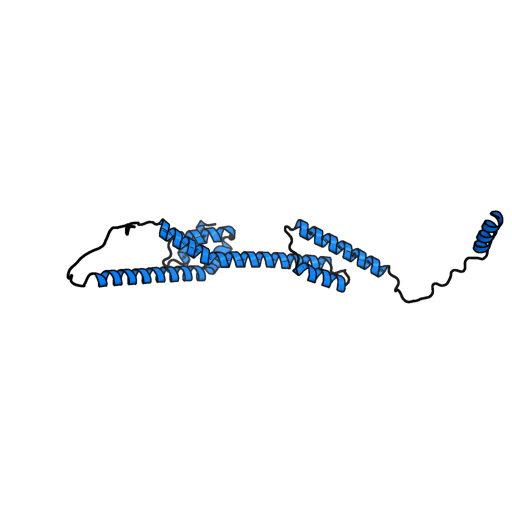 C 1
ATOM 549 O O . THR A 1 73 ? -25.454 -7.548 48.267 1.00 50.09 73 THR A O 1
ATOM 552 N N . ALA A 1 74 ? -24.452 -8.727 46.662 1.00 50.03 74 ALA A N 1
ATOM 553 C CA . ALA A 1 74 ? -24.731 -10.036 47.269 1.00 50.03 74 ALA A CA 1
ATOM 554 C C . ALA A 1 74 ? -23.834 -10.354 48.486 1.00 50.03 74 ALA A C 1
ATOM 556 O O . ALA A 1 74 ? -24.183 -11.201 49.307 1.00 50.03 74 ALA A O 1
ATOM 557 N N . GLN A 1 75 ? -22.690 -9.676 48.626 1.00 46.78 75 GLN A N 1
ATOM 558 C CA . GLN A 1 75 ? -21.730 -9.913 49.710 1.00 46.78 75 GLN A CA 1
ATOM 559 C C . GLN A 1 75 ? -22.044 -9.133 51.002 1.00 46.78 75 GLN A C 1
ATOM 561 O O . GLN A 1 75 ? -21.461 -9.423 52.043 1.00 46.78 75 GLN A O 1
ATOM 566 N N . THR A 1 76 ? -22.994 -8.189 50.980 1.00 44.62 76 THR A N 1
ATOM 567 C CA . THR A 1 76 ? -23.428 -7.420 52.165 1.00 44.62 76 THR A CA 1
ATOM 568 C C . THR A 1 76 ? -24.610 -8.046 52.924 1.00 44.62 76 THR A C 1
ATOM 570 O O . THR A 1 76 ? -25.077 -7.466 53.901 1.00 44.62 76 THR A O 1
ATOM 573 N N . ALA A 1 77 ? -25.069 -9.247 52.542 1.00 44.34 77 ALA A N 1
ATOM 574 C CA . ALA A 1 77 ? -26.199 -9.953 53.165 1.00 44.34 77 ALA A CA 1
ATOM 575 C C . ALA A 1 77 ? -25.799 -11.192 54.007 1.00 44.34 77 ALA A C 1
ATOM 577 O O . ALA A 1 77 ? -26.538 -12.175 54.060 1.00 44.34 77 ALA A O 1
ATOM 578 N N . GLN A 1 78 ? -24.638 -11.175 54.673 1.00 37.09 78 GLN A N 1
ATOM 579 C CA . GLN A 1 78 ? -24.238 -12.210 55.644 1.00 37.09 78 GLN A CA 1
ATOM 580 C C . GLN A 1 78 ? -24.129 -11.605 57.064 1.00 37.09 78 GLN A C 1
ATOM 582 O O . GLN A 1 78 ? -23.452 -10.586 57.218 1.00 37.09 78 GLN A O 1
ATOM 587 N N . PRO A 1 79 ? -24.777 -12.178 58.105 1.00 40.56 79 PRO A N 1
ATOM 588 C CA . PRO A 1 79 ? -24.736 -11.638 59.466 1.00 40.56 79 PRO A CA 1
ATOM 589 C C . PRO A 1 79 ? -23.363 -11.827 60.126 1.00 40.56 79 PRO A C 1
ATOM 591 O O . PRO A 1 79 ? -22.723 -12.866 59.984 1.00 40.56 79 PRO A O 1
ATOM 594 N N . GLN A 1 80 ? -22.940 -10.812 60.880 1.00 45.38 80 GLN A N 1
ATOM 595 C CA . GLN A 1 80 ? -21.679 -10.751 61.619 1.00 45.38 80 GLN A CA 1
ATOM 596 C C . GLN A 1 80 ? -21.571 -11.808 62.732 1.00 45.38 80 GLN A C 1
ATOM 598 O O . GLN A 1 80 ? -22.468 -11.901 63.566 1.00 45.38 80 GLN A O 1
ATOM 603 N N . THR A 1 81 ? -20.405 -12.460 62.855 1.00 32.75 81 THR A N 1
ATOM 604 C CA . THR A 1 81 ? -19.893 -12.973 64.141 1.00 32.75 81 THR A CA 1
ATOM 605 C C . THR A 1 81 ? -18.365 -12.821 64.251 1.00 32.75 81 THR A C 1
ATOM 607 O O . THR A 1 81 ? -17.624 -13.491 63.543 1.00 32.75 81 THR A O 1
ATOM 610 N N . ASN A 1 82 ? -17.958 -11.948 65.182 1.00 35.72 82 ASN A N 1
ATOM 611 C CA . ASN A 1 82 ? -16.770 -11.922 66.059 1.00 35.72 82 ASN A CA 1
ATOM 612 C C . ASN A 1 82 ? -15.317 -11.931 65.498 1.00 35.72 82 ASN A C 1
ATOM 614 O O . ASN A 1 82 ? -14.861 -12.858 64.844 1.00 35.72 82 ASN A O 1
ATOM 618 N N . ALA A 1 83 ? -14.605 -10.857 65.876 1.00 31.31 83 ALA A N 1
ATOM 619 C CA . ALA A 1 83 ? -13.222 -10.398 65.617 1.00 31.31 83 ALA A CA 1
ATOM 620 C C . ALA A 1 83 ? -12.100 -11.219 66.338 1.00 31.31 83 ALA A C 1
ATOM 622 O O . ALA A 1 83 ? -12.464 -12.196 66.993 1.00 31.31 83 ALA A O 1
ATOM 623 N N . PRO A 1 84 ? -10.786 -10.823 66.381 1.00 50.69 84 PRO A N 1
ATOM 624 C CA . PRO A 1 84 ? -10.078 -9.677 65.753 1.00 50.69 84 PRO A CA 1
ATOM 625 C C . PRO A 1 84 ? -8.648 -9.935 65.166 1.00 50.69 84 PRO A C 1
ATOM 627 O O . PRO A 1 84 ? -7.991 -10.934 65.445 1.00 50.69 84 PRO A O 1
ATOM 630 N N . THR A 1 85 ? -8.119 -8.878 64.513 1.00 28.47 85 THR A N 1
ATOM 631 C CA . THR A 1 85 ? -6.692 -8.488 64.289 1.00 28.47 85 THR A CA 1
ATOM 632 C C . THR A 1 85 ? -5.884 -9.260 63.229 1.00 28.47 85 THR A C 1
ATOM 634 O O . THR A 1 85 ? -5.769 -10.471 63.292 1.00 28.47 85 THR A O 1
ATOM 637 N N . VAL A 1 86 ? -5.268 -8.631 62.214 1.00 28.83 86 VAL A N 1
ATOM 638 C CA . VAL A 1 86 ? -4.439 -7.406 62.241 1.00 28.83 86 VAL A CA 1
ATOM 639 C C . VAL A 1 86 ? -4.605 -6.563 60.961 1.00 28.83 86 VAL A C 1
ATOM 641 O O . VAL A 1 86 ? -4.467 -7.064 59.849 1.00 28.83 86 VAL A O 1
ATOM 644 N N . THR A 1 87 ? -4.799 -5.255 61.138 1.00 37.91 87 THR A N 1
ATOM 645 C CA . THR A 1 87 ? -4.444 -4.183 60.184 1.00 37.91 87 THR A CA 1
ATOM 646 C C . THR A 1 87 ? -3.281 -3.383 60.792 1.00 37.91 87 THR A C 1
ATOM 648 O O . THR A 1 87 ? -3.205 -3.284 62.018 1.00 37.91 87 THR A O 1
ATOM 651 N N . PRO A 1 88 ? -2.369 -2.814 59.979 1.00 41.34 88 PRO A N 1
ATOM 652 C CA . PRO A 1 88 ? -2.581 -1.425 59.564 1.00 41.34 88 PRO A CA 1
ATOM 653 C C . PRO A 1 88 ? -2.233 -1.141 58.090 1.00 41.34 88 PRO A C 1
ATOM 655 O O . PRO A 1 88 ? -1.089 -1.194 57.662 1.00 41.34 88 PRO A O 1
ATOM 658 N N . ASN A 1 89 ? -3.294 -0.804 57.357 1.00 41.03 89 ASN A N 1
ATOM 659 C CA . ASN A 1 89 ? -3.457 0.282 56.388 1.00 41.03 89 ASN A CA 1
ATOM 660 C C . ASN A 1 89 ? -2.280 0.713 55.476 1.00 41.03 89 ASN A C 1
ATOM 662 O O . ASN A 1 89 ? -1.366 1.410 55.906 1.00 41.03 89 ASN A O 1
ATOM 666 N N . ALA A 1 90 ? -2.455 0.494 54.168 1.00 30.84 90 ALA A N 1
ATOM 667 C CA . ALA A 1 90 ? -2.068 1.449 53.125 1.00 30.84 90 ALA A CA 1
ATOM 668 C C . ALA A 1 90 ? -3.121 1.440 52.001 1.00 30.84 90 ALA A C 1
ATOM 670 O O . ALA A 1 90 ? -2.982 0.809 50.960 1.00 30.84 90 ALA A O 1
ATOM 671 N N . GLN A 1 91 ? -4.241 2.088 52.302 1.00 35.69 91 GLN A N 1
ATOM 672 C CA . GLN A 1 91 ? -5.036 2.943 51.420 1.00 35.69 91 GLN A CA 1
ATOM 673 C C . GLN A 1 91 ? -4.551 3.092 49.959 1.00 35.69 91 GLN A C 1
ATOM 675 O O . GLN A 1 91 ? -3.500 3.665 49.700 1.00 35.69 91 GLN A O 1
ATOM 680 N N . THR A 1 92 ? -5.404 2.716 49.007 1.00 29.61 92 THR A N 1
ATOM 681 C CA . THR A 1 92 ? -5.723 3.514 47.802 1.00 29.61 92 THR A CA 1
ATOM 682 C C . THR A 1 92 ? -7.134 3.111 47.363 1.00 29.61 92 THR A C 1
ATOM 684 O O . THR A 1 92 ? -7.370 2.059 46.787 1.00 29.61 92 THR A O 1
ATOM 687 N N . GLN A 1 93 ? -8.128 3.752 47.976 1.00 33.56 93 GLN A N 1
ATOM 688 C CA . GLN A 1 93 ? -9.002 4.719 47.302 1.00 33.56 93 GLN A CA 1
ATOM 689 C C . GLN A 1 93 ? -9.833 4.116 46.160 1.00 33.56 93 GLN A C 1
ATOM 691 O O . GLN A 1 93 ? -9.562 4.293 44.978 1.00 33.56 93 GLN A O 1
ATOM 696 N N . ALA A 1 94 ? -10.954 3.513 46.558 1.00 43.31 94 ALA A N 1
ATOM 697 C CA . ALA A 1 94 ? -12.211 3.797 45.885 1.00 43.31 94 ALA A CA 1
ATOM 698 C C . ALA A 1 94 ? -12.508 5.297 46.064 1.00 43.31 94 ALA A C 1
ATOM 700 O O . ALA A 1 94 ? -12.576 5.782 47.194 1.00 43.31 94 ALA A O 1
ATOM 701 N N . GLY A 1 95 ? -12.630 6.028 44.959 1.00 38.41 95 GLY A N 1
ATOM 702 C CA . GLY A 1 95 ? -12.915 7.462 44.973 1.00 38.41 95 GLY A CA 1
ATOM 703 C C . GLY A 1 95 ? -12.111 8.220 43.927 1.00 38.41 95 GLY A C 1
ATOM 704 O O . GLY A 1 95 ? -11.136 8.884 44.251 1.00 38.41 95 GLY A O 1
ATOM 705 N N . GLY A 1 96 ? -12.541 8.128 42.673 1.00 31.42 96 GLY A N 1
ATOM 706 C CA . GLY A 1 96 ? -12.025 8.955 41.594 1.00 31.42 96 GLY A CA 1
ATOM 707 C C . GLY A 1 96 ? -12.861 8.747 40.345 1.00 31.42 96 GLY A C 1
ATOM 708 O O . GLY A 1 96 ? -12.663 7.776 39.621 1.00 31.42 96 GLY A O 1
ATOM 709 N N . ASN A 1 97 ? -13.791 9.664 40.079 1.00 49.97 97 ASN A N 1
ATOM 710 C CA . ASN A 1 97 ? -14.210 9.944 38.709 1.00 49.97 97 ASN A CA 1
ATOM 711 C C . ASN A 1 97 ? -12.979 10.478 37.965 1.00 49.97 97 ASN A C 1
ATOM 713 O O . ASN A 1 97 ? -12.837 11.680 37.782 1.00 49.97 97 ASN A O 1
ATOM 717 N N . ASN A 1 98 ? -12.063 9.596 37.582 1.00 46.62 98 ASN A N 1
ATOM 718 C CA . ASN A 1 98 ? -10.911 9.969 36.784 1.00 46.62 98 ASN A CA 1
ATOM 719 C C . ASN A 1 98 ? -11.231 9.554 35.358 1.00 46.62 98 ASN A C 1
ATOM 721 O O . ASN A 1 98 ? -10.982 8.430 34.926 1.00 46.62 98 ASN A O 1
ATOM 725 N N . GLN A 1 99 ? -11.835 10.494 34.638 1.00 49.12 99 GLN A N 1
ATOM 726 C CA . GLN A 1 99 ? -11.969 10.475 33.186 1.00 49.12 99 GLN A CA 1
ATOM 727 C C . GLN A 1 99 ? -10.647 10.075 32.499 1.00 49.12 99 GLN A C 1
ATOM 729 O O . GLN A 1 99 ? -10.693 9.439 31.452 1.00 49.12 99 GLN A O 1
ATOM 734 N N . ASP A 1 100 ? -9.501 10.341 33.135 1.00 50.06 100 ASP A N 1
ATOM 735 C CA . ASP A 1 100 ? -8.154 9.951 32.705 1.00 50.06 100 ASP A CA 1
ATOM 736 C C . ASP A 1 100 ? -7.907 8.434 32.657 1.00 50.06 100 ASP A C 1
ATOM 738 O O . ASP A 1 100 ? -7.207 7.962 31.764 1.00 50.06 100 ASP A O 1
ATOM 742 N N . ASP A 1 101 ? -8.505 7.635 33.545 1.00 57.44 101 ASP A N 1
ATOM 743 C CA . ASP A 1 101 ? -8.277 6.180 33.582 1.00 57.44 101 ASP A CA 1
ATOM 744 C C . ASP A 1 101 ? -9.096 5.475 32.484 1.00 57.44 101 ASP A C 1
ATOM 746 O O . ASP A 1 101 ? -8.606 4.626 31.739 1.00 57.44 101 ASP A O 1
ATOM 750 N N . LEU A 1 102 ? -10.333 5.939 32.269 1.00 54.34 102 LEU A N 1
ATOM 751 C CA . LEU A 1 102 ? -11.146 5.547 31.114 1.00 54.34 102 LEU A CA 1
ATOM 752 C C . LEU A 1 102 ? -10.547 6.049 29.796 1.00 54.34 102 LEU A C 1
ATOM 754 O O . LEU A 1 102 ? -10.519 5.292 28.831 1.00 54.34 102 LEU A O 1
ATOM 758 N N . ALA A 1 103 ? -10.046 7.286 29.743 1.00 57.88 103 ALA A N 1
ATOM 759 C CA . ALA A 1 103 ? -9.377 7.827 28.563 1.00 57.88 103 ALA A CA 1
ATOM 760 C C . ALA A 1 103 ? -8.120 7.021 28.215 1.00 57.88 103 ALA A C 1
ATOM 762 O O . ALA A 1 103 ? -7.899 6.727 27.045 1.00 57.88 103 ALA A O 1
ATOM 763 N N . THR A 1 104 ? -7.353 6.583 29.216 1.00 60.69 104 THR A N 1
ATOM 764 C CA . THR A 1 104 ? -6.172 5.730 29.021 1.00 60.69 104 THR A CA 1
ATOM 765 C C . THR A 1 104 ? -6.556 4.338 28.516 1.00 60.69 104 THR A C 1
ATOM 767 O O . THR A 1 104 ? -5.922 3.813 27.599 1.00 60.69 104 THR A O 1
ATOM 770 N N . ILE A 1 105 ? -7.619 3.738 29.062 1.00 62.25 105 ILE A N 1
ATOM 771 C CA . ILE A 1 105 ? -8.138 2.440 28.600 1.00 62.25 105 ILE A CA 1
ATOM 772 C C . ILE A 1 105 ? -8.658 2.540 27.159 1.00 62.25 105 ILE A C 1
ATOM 774 O O . ILE A 1 105 ? -8.350 1.681 26.335 1.00 62.25 105 ILE A O 1
ATOM 778 N N . ILE A 1 106 ? -9.400 3.601 26.834 1.00 61.75 106 ILE A N 1
ATOM 779 C CA . ILE A 1 106 ? -9.913 3.853 25.482 1.00 61.75 106 ILE A CA 1
ATOM 780 C C . ILE A 1 106 ? -8.759 4.121 24.513 1.00 61.75 106 ILE A C 1
ATOM 782 O O . ILE A 1 106 ? -8.747 3.548 23.431 1.00 61.75 106 ILE A O 1
ATOM 786 N N . ALA A 1 107 ? -7.767 4.927 24.896 1.00 63.38 107 ALA A N 1
ATOM 787 C CA . ALA A 1 107 ? -6.590 5.190 24.073 1.00 63.38 107 ALA A CA 1
ATOM 788 C C . ALA A 1 107 ? -5.826 3.898 23.764 1.00 63.38 107 ALA A C 1
ATOM 790 O O . ALA A 1 107 ? -5.522 3.646 22.603 1.00 63.38 107 ALA A O 1
ATOM 791 N N . LYS A 1 108 ? -5.611 3.027 24.760 1.00 64.25 108 LYS A N 1
ATOM 792 C CA . LYS A 1 108 ? -4.986 1.712 24.545 1.00 64.25 108 LYS A CA 1
ATOM 793 C C . LYS A 1 108 ? -5.813 0.801 23.642 1.00 64.25 108 LYS A C 1
ATOM 795 O O . LYS A 1 108 ? -5.238 0.109 22.810 1.00 64.25 108 LYS A O 1
ATOM 800 N N . ALA A 1 109 ? -7.137 0.785 23.790 1.00 56.72 109 ALA A N 1
ATOM 801 C CA . ALA A 1 109 ? -8.013 -0.016 22.933 1.00 56.72 109 ALA A CA 1
ATOM 802 C C . ALA A 1 109 ? -8.007 0.497 21.482 1.00 56.72 109 ALA A C 1
ATOM 804 O O . ALA A 1 109 ? -7.881 -0.284 20.541 1.00 56.72 109 ALA A O 1
ATOM 805 N N . VAL A 1 110 ? -8.064 1.819 21.298 1.00 65.50 110 VAL A N 1
ATOM 806 C CA . VAL A 1 110 ? -7.974 2.468 19.985 1.00 65.50 110 VAL A CA 1
ATOM 807 C C . VAL A 1 110 ? -6.607 2.225 19.356 1.00 65.50 110 VAL A C 1
ATOM 809 O O . VAL A 1 110 ? -6.549 1.842 18.193 1.00 65.50 110 VAL A O 1
ATOM 812 N N . GLU A 1 111 ? -5.511 2.382 20.096 1.00 61.09 111 GLU A N 1
ATOM 813 C CA . GLU A 1 111 ? -4.156 2.094 19.620 1.00 61.09 111 GLU A CA 1
ATOM 814 C C . GLU A 1 111 ? -4.003 0.613 19.250 1.00 61.09 111 GLU A C 1
ATOM 816 O O . GLU A 1 111 ? -3.543 0.301 18.156 1.00 61.09 111 GLU A O 1
ATOM 821 N N . ALA A 1 112 ? -4.486 -0.314 20.082 1.00 68.44 112 ALA A N 1
ATOM 822 C CA . ALA A 1 112 ? -4.456 -1.746 19.785 1.00 68.44 112 ALA A CA 1
ATOM 823 C C . ALA A 1 112 ? -5.263 -2.115 18.528 1.00 68.44 112 ALA A C 1
ATOM 825 O O . ALA A 1 112 ? -4.854 -2.997 17.774 1.00 68.44 112 ALA A O 1
ATOM 826 N N . ALA A 1 113 ? -6.385 -1.436 18.278 1.00 54.00 113 ALA A N 1
ATOM 827 C CA . ALA A 1 113 ? -7.220 -1.679 17.105 1.00 54.00 113 ALA A CA 1
ATOM 828 C C . ALA A 1 113 ? -6.698 -0.983 15.834 1.00 54.00 113 ALA A C 1
ATOM 830 O O . ALA A 1 113 ? -6.873 -1.502 14.732 1.00 54.00 113 ALA A O 1
ATOM 831 N N . THR A 1 114 ? -6.060 0.183 15.966 1.00 58.34 114 THR A N 1
ATOM 832 C CA . THR A 1 114 ? -5.579 0.986 14.828 1.00 58.34 114 THR A CA 1
ATOM 833 C C . THR A 1 114 ? -4.157 0.634 14.417 1.00 58.34 114 THR A C 1
ATOM 835 O O . THR A 1 114 ? -3.877 0.615 13.225 1.00 58.34 114 THR A O 1
ATOM 838 N N . LYS A 1 115 ? -3.278 0.258 15.351 1.00 72.88 115 LYS A N 1
ATOM 839 C CA . LYS A 1 115 ? -1.903 -0.162 15.062 1.00 72.88 115 LYS A CA 1
ATOM 840 C C . LYS A 1 115 ? -1.797 -1.257 13.988 1.00 72.88 115 LYS A C 1
ATOM 842 O O . LYS A 1 115 ? -1.062 -1.037 13.033 1.00 72.88 115 LYS A O 1
ATOM 847 N N . PRO A 1 116 ? -2.534 -2.387 14.037 1.00 74.06 116 PRO A N 1
ATOM 848 C CA . PRO A 1 116 ? -2.439 -3.402 12.986 1.00 74.06 116 PRO A CA 1
ATOM 849 C C . PRO A 1 116 ? -2.952 -2.906 11.626 1.00 74.06 116 PRO A C 1
ATOM 851 O O . PRO A 1 116 ? -2.518 -3.410 10.593 1.00 74.06 116 PRO A O 1
ATOM 854 N N . ILE A 1 117 ? -3.869 -1.935 11.604 1.00 57.12 117 ILE A N 1
ATOM 855 C CA . ILE A 1 117 ? -4.373 -1.318 10.370 1.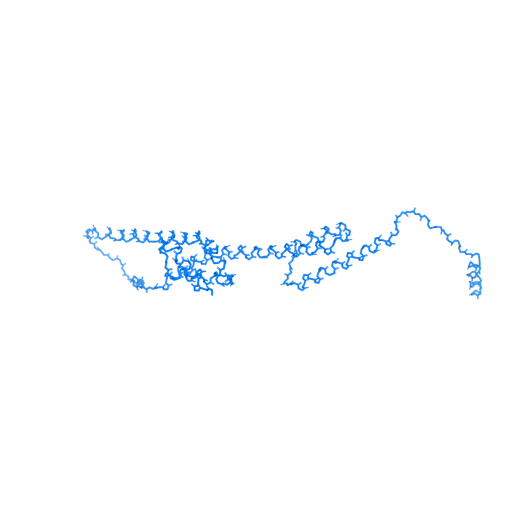00 57.12 117 ILE A CA 1
ATOM 856 C C . ILE A 1 117 ? -3.318 -0.373 9.799 1.00 57.12 117 ILE A C 1
ATOM 858 O O . ILE A 1 117 ? -3.020 -0.457 8.613 1.00 57.12 117 ILE A O 1
ATOM 862 N N . THR A 1 118 ? -2.722 0.472 10.639 1.00 65.88 118 THR A N 1
ATOM 863 C CA . THR A 1 118 ? -1.625 1.371 10.268 1.00 65.88 118 THR A CA 1
ATOM 864 C C . THR A 1 118 ? -0.413 0.583 9.775 1.00 65.88 118 THR A C 1
ATOM 866 O O . THR A 1 118 ? 0.118 0.899 8.716 1.00 65.88 118 THR A O 1
ATOM 869 N N . ASP A 1 119 ? -0.029 -0.491 10.472 1.00 71.44 119 ASP A N 1
ATOM 870 C CA . ASP A 1 119 ? 1.085 -1.364 10.084 1.00 71.44 119 ASP A CA 1
ATOM 871 C C . ASP A 1 119 ? 0.806 -2.045 8.727 1.00 71.44 119 ASP A C 1
ATOM 873 O O . ASP A 1 119 ? 1.666 -2.070 7.846 1.00 71.44 119 ASP A O 1
ATOM 877 N N . LYS A 1 120 ? -0.420 -2.549 8.505 1.00 69.50 120 LYS A N 1
ATOM 878 C CA . LYS A 1 120 ? -0.824 -3.120 7.206 1.00 69.50 120 LYS A CA 1
ATOM 879 C C . LYS A 1 120 ? -0.895 -2.077 6.095 1.00 69.50 120 LYS A C 1
ATOM 881 O O . LYS A 1 120 ? -0.532 -2.389 4.967 1.00 69.50 120 LYS A O 1
ATOM 886 N N . LEU A 1 121 ? -1.364 -0.867 6.386 1.00 59.97 121 LEU A N 1
ATOM 887 C CA . LEU A 1 121 ? -1.433 0.217 5.410 1.00 59.97 121 LEU A CA 1
ATOM 888 C C . LEU A 1 121 ? -0.028 0.647 4.985 1.00 59.97 121 LEU A C 1
ATOM 890 O O . LEU A 1 121 ? 0.237 0.704 3.789 1.00 59.97 121 LEU A O 1
ATOM 894 N N . ALA A 1 122 ? 0.883 0.834 5.943 1.00 71.44 122 ALA A N 1
ATOM 895 C CA . ALA A 1 122 ? 2.288 1.119 5.670 1.00 71.44 122 ALA A CA 1
ATOM 896 C C . ALA A 1 122 ? 2.948 -0.004 4.848 1.00 71.44 122 ALA A C 1
ATOM 898 O O . ALA A 1 122 ? 3.692 0.273 3.907 1.00 71.44 122 ALA A O 1
ATOM 899 N N . SER A 1 123 ? 2.632 -1.274 5.140 1.00 73.62 123 SER A N 1
ATOM 900 C CA . SER A 1 123 ? 3.074 -2.413 4.321 1.00 73.62 123 SER A CA 1
ATOM 901 C C . SER A 1 123 ? 2.535 -2.334 2.890 1.00 73.62 123 SER A C 1
ATOM 903 O O . SER A 1 123 ? 3.305 -2.485 1.951 1.00 73.62 123 SER A O 1
ATOM 905 N N . ILE A 1 124 ? 1.243 -2.042 2.697 1.00 66.69 124 ILE A N 1
ATOM 906 C CA . ILE A 1 124 ? 0.625 -1.923 1.364 1.00 66.69 124 ILE A CA 1
ATOM 907 C C . ILE A 1 124 ? 1.213 -0.746 0.576 1.00 66.69 124 ILE A C 1
ATOM 909 O O . ILE A 1 124 ? 1.424 -0.854 -0.631 1.00 66.69 124 ILE A O 1
ATOM 913 N N . GLU A 1 125 ? 1.451 0.391 1.226 1.00 72.44 125 GLU A N 1
ATOM 914 C CA . GLU A 1 125 ? 2.094 1.552 0.605 1.00 72.44 125 GLU A CA 1
ATOM 915 C C . GLU A 1 125 ? 3.522 1.213 0.170 1.00 72.44 125 GLU A C 1
ATOM 917 O O . GLU A 1 125 ? 3.899 1.499 -0.968 1.00 72.44 125 GLU A O 1
ATOM 922 N N . THR A 1 126 ? 4.270 0.506 1.020 1.00 81.62 126 THR A N 1
ATOM 923 C CA . THR A 1 126 ? 5.606 -0.009 0.694 1.00 81.62 126 THR A CA 1
ATOM 924 C C . THR A 1 126 ? 5.550 -0.973 -0.494 1.00 81.62 126 THR A C 1
ATOM 926 O O . THR A 1 126 ? 6.279 -0.783 -1.468 1.00 81.62 126 THR A O 1
ATOM 929 N N . ASP A 1 127 ? 4.629 -1.940 -0.486 1.00 79.31 127 ASP A N 1
ATOM 930 C CA . ASP A 1 127 ? 4.452 -2.912 -1.571 1.00 79.31 127 ASP A CA 1
ATOM 931 C C . ASP A 1 127 ? 4.085 -2.230 -2.896 1.00 79.31 127 ASP A C 1
ATOM 933 O O . ASP A 1 127 ? 4.587 -2.598 -3.961 1.00 79.31 127 ASP A O 1
ATOM 937 N N . LYS A 1 128 ? 3.227 -1.201 -2.863 1.00 82.12 128 LYS A N 1
ATOM 938 C CA . LYS A 1 128 ? 2.894 -0.401 -4.053 1.00 82.12 128 LYS A CA 1
ATOM 939 C C . LYS A 1 128 ? 4.120 0.313 -4.613 1.00 82.12 128 LYS A C 1
ATOM 941 O O . LYS A 1 128 ? 4.318 0.299 -5.829 1.00 82.12 128 LYS A O 1
ATOM 946 N N . VAL A 1 129 ? 4.937 0.918 -3.752 1.00 86.69 129 VAL A N 1
ATOM 947 C CA . VAL A 1 129 ? 6.172 1.598 -4.162 1.00 86.69 129 VAL A CA 1
ATOM 948 C C . VAL A 1 129 ? 7.157 0.599 -4.771 1.00 86.69 129 VAL A C 1
ATOM 950 O O . VAL A 1 129 ? 7.662 0.844 -5.867 1.00 86.69 129 VAL A O 1
ATOM 953 N N . VAL A 1 130 ? 7.377 -0.552 -4.128 1.00 89.44 130 VAL A N 1
ATOM 954 C CA . VAL A 1 130 ? 8.267 -1.611 -4.635 1.00 89.44 130 VAL A CA 1
ATOM 955 C C . VAL A 1 130 ? 7.794 -2.127 -5.996 1.00 89.44 130 VAL A C 1
ATOM 957 O O . VAL A 1 130 ? 8.592 -2.200 -6.930 1.00 89.44 130 VAL A O 1
ATOM 960 N N . ASN A 1 131 ? 6.498 -2.408 -6.159 1.00 90.06 131 ASN A N 1
ATOM 961 C CA . ASN A 1 131 ? 5.940 -2.882 -7.431 1.00 90.06 131 ASN A CA 1
ATOM 962 C C . ASN A 1 131 ? 6.036 -1.835 -8.551 1.00 90.06 131 ASN A C 1
ATOM 964 O O . ASN A 1 131 ? 6.399 -2.167 -9.681 1.00 90.06 131 ASN A O 1
ATOM 968 N N . SER A 1 132 ? 5.757 -0.563 -8.247 1.00 90.81 132 SER A N 1
ATOM 969 C CA . SER A 1 132 ? 5.916 0.539 -9.205 1.00 90.81 132 SER A CA 1
ATOM 970 C C . SER A 1 132 ? 7.370 0.656 -9.678 1.00 90.81 132 SER A C 1
ATOM 972 O O . SER A 1 132 ? 7.651 0.677 -10.879 1.00 90.81 132 SER A O 1
ATOM 974 N N . ARG A 1 133 ? 8.319 0.623 -8.735 1.00 95.12 133 ARG A N 1
ATOM 975 C CA . ARG A 1 133 ? 9.760 0.659 -9.013 1.00 95.12 133 ARG A CA 1
ATOM 976 C C . ARG A 1 133 ? 10.228 -0.561 -9.821 1.00 95.12 133 ARG A C 1
ATOM 978 O O . ARG A 1 133 ? 10.977 -0.394 -10.784 1.00 95.12 133 ARG A O 1
ATOM 985 N N . LYS A 1 134 ? 9.718 -1.763 -9.528 1.00 94.38 134 LYS A N 1
ATOM 986 C CA . LYS A 1 134 ? 9.978 -2.974 -10.330 1.00 94.38 134 LYS A CA 1
ATOM 987 C C . LYS A 1 134 ? 9.539 -2.786 -11.786 1.00 94.38 134 LYS A C 1
ATOM 989 O O . LYS A 1 134 ? 10.333 -3.016 -12.692 1.00 94.38 134 LYS A O 1
ATOM 994 N N . SER A 1 135 ? 8.330 -2.270 -12.019 1.00 92.62 135 SER A N 1
ATOM 995 C CA . SER A 1 135 ? 7.812 -1.986 -13.369 1.00 92.62 135 SER A CA 1
ATOM 996 C C . SER A 1 135 ? 8.656 -0.952 -14.136 1.00 92.62 135 SER A C 1
ATOM 998 O O . SER A 1 135 ? 8.848 -1.065 -15.354 1.00 92.62 135 SER A O 1
ATOM 1000 N N . ILE A 1 136 ? 9.183 0.066 -13.445 1.00 94.00 136 ILE A N 1
ATOM 1001 C CA . ILE A 1 136 ? 10.098 1.056 -14.038 1.00 94.00 136 ILE A CA 1
ATOM 1002 C C . ILE A 1 136 ? 11.407 0.383 -14.470 1.00 94.00 136 ILE A C 1
ATOM 1004 O O . ILE A 1 136 ? 11.851 0.582 -15.604 1.00 94.00 136 ILE A O 1
ATOM 1008 N N . LEU A 1 137 ? 11.994 -0.454 -13.608 1.00 94.38 137 LEU A N 1
ATOM 1009 C CA . LEU A 1 137 ? 13.215 -1.200 -13.917 1.00 94.38 137 LEU A CA 1
ATOM 1010 C C . LEU A 1 137 ? 13.006 -2.176 -15.086 1.00 94.38 137 LEU A C 1
ATOM 1012 O O . LEU A 1 137 ? 13.799 -2.185 -16.027 1.00 94.38 137 LEU A O 1
ATOM 1016 N N . GLU A 1 138 ? 11.911 -2.941 -15.087 1.00 93.56 138 GLU A N 1
ATOM 1017 C CA . GLU A 1 138 ? 11.535 -3.827 -16.199 1.00 93.56 138 GLU A CA 1
ATOM 1018 C C . GLU A 1 138 ? 11.457 -3.062 -17.523 1.00 93.56 138 GLU A C 1
ATOM 1020 O O . GLU A 1 138 ? 11.999 -3.500 -18.540 1.00 93.56 138 GLU A O 1
ATOM 1025 N N . SER A 1 139 ? 10.829 -1.884 -17.501 1.00 91.00 139 SER A N 1
ATOM 1026 C CA . SER A 1 139 ? 10.703 -1.021 -18.675 1.00 91.00 139 SER A CA 1
ATOM 1027 C C . SER A 1 139 ? 12.053 -0.494 -19.161 1.00 91.00 139 SER A C 1
ATOM 1029 O O . SER A 1 139 ? 12.301 -0.495 -20.369 1.00 91.00 139 SER A O 1
ATOM 1031 N N . ALA A 1 140 ? 12.943 -0.098 -18.247 1.00 91.00 140 ALA A N 1
ATOM 1032 C CA . ALA A 1 140 ? 14.291 0.360 -18.578 1.00 91.00 140 ALA A CA 1
ATOM 1033 C C . ALA A 1 140 ? 15.158 -0.746 -19.211 1.00 91.00 140 ALA A C 1
ATOM 1035 O O . ALA A 1 140 ? 16.022 -0.447 -20.035 1.00 91.00 140 ALA A O 1
ATOM 1036 N N . LEU A 1 141 ? 14.897 -2.015 -18.877 1.00 92.12 141 LEU A N 1
ATOM 1037 C CA . LEU A 1 141 ? 15.679 -3.176 -19.317 1.00 92.12 141 LEU A CA 1
ATOM 1038 C C . LEU A 1 141 ? 15.048 -3.974 -20.472 1.00 92.12 141 LEU A C 1
ATOM 1040 O O . LEU A 1 141 ? 15.544 -5.052 -20.818 1.00 92.12 141 LEU A O 1
ATOM 1044 N N . LYS A 1 142 ? 13.988 -3.472 -21.121 1.00 87.12 142 LYS A N 1
ATOM 1045 C CA . LYS A 1 142 ? 13.329 -4.160 -22.255 1.00 87.12 142 LYS A CA 1
ATOM 1046 C C . LYS A 1 142 ? 14.271 -4.503 -23.416 1.00 87.12 142 LYS A C 1
ATOM 1048 O O . LYS A 1 142 ? 14.072 -5.521 -24.066 1.00 87.12 142 LYS A O 1
ATOM 1053 N N . GLY A 1 143 ? 15.303 -3.694 -23.656 1.00 82.81 143 GLY A N 1
ATOM 1054 C CA . GLY A 1 143 ? 16.309 -3.943 -24.700 1.00 82.81 143 GLY A CA 1
ATOM 1055 C C . GLY A 1 143 ? 17.521 -4.767 -24.251 1.00 82.81 143 GLY A C 1
ATOM 1056 O O . GLY A 1 143 ? 18.360 -5.096 -25.080 1.00 82.81 143 GLY A O 1
ATOM 1057 N N . ALA A 1 144 ? 17.635 -5.080 -22.957 1.00 88.38 144 ALA A N 1
ATOM 1058 C CA . ALA A 1 144 ? 18.790 -5.776 -22.398 1.00 88.38 144 ALA A CA 1
ATOM 1059 C C . ALA A 1 144 ? 18.760 -7.291 -22.690 1.00 88.38 144 ALA A C 1
ATOM 1061 O O . ALA A 1 144 ? 17.668 -7.854 -22.831 1.00 88.38 144 ALA A O 1
ATOM 1062 N N . PRO A 1 145 ? 19.921 -7.979 -22.684 1.00 87.12 145 PRO A N 1
ATOM 1063 C CA . PRO A 1 145 ? 19.976 -9.438 -22.705 1.00 87.12 145 PRO A CA 1
ATOM 1064 C C . PRO A 1 145 ? 19.153 -10.058 -21.568 1.00 87.12 145 PRO A C 1
ATOM 1066 O O . PRO A 1 145 ? 19.201 -9.589 -20.429 1.00 87.12 145 PRO A O 1
ATOM 1069 N N . GLU A 1 146 ? 18.426 -11.138 -21.862 1.00 88.56 146 GLU A N 1
ATOM 1070 C CA . GLU A 1 146 ? 17.471 -11.752 -20.928 1.00 88.56 146 GLU A CA 1
ATOM 1071 C C . GLU A 1 146 ? 18.121 -12.175 -19.602 1.00 88.56 146 GLU A C 1
ATOM 1073 O O . GLU A 1 146 ? 17.611 -11.848 -18.533 1.00 88.56 146 GLU A O 1
ATOM 1078 N N . ALA A 1 147 ? 19.294 -12.815 -19.657 1.00 89.19 147 ALA A N 1
ATOM 1079 C CA . ALA A 1 147 ? 20.028 -13.231 -18.461 1.00 89.19 147 ALA A CA 1
ATOM 1080 C C . ALA A 1 147 ? 20.399 -12.044 -17.553 1.00 89.19 147 ALA A C 1
ATOM 1082 O O . ALA A 1 147 ? 20.305 -12.143 -16.329 1.00 89.19 147 ALA A O 1
ATOM 1083 N N . TYR A 1 148 ? 20.773 -10.906 -18.147 1.00 90.56 148 TYR A N 1
ATOM 1084 C CA . TYR A 1 148 ? 21.086 -9.690 -17.397 1.00 90.56 148 TYR A CA 1
ATOM 1085 C C . TYR A 1 148 ? 19.825 -9.096 -16.767 1.00 90.56 148 TYR A C 1
ATOM 1087 O O . TYR A 1 148 ? 19.812 -8.816 -15.570 1.00 90.56 148 TYR A O 1
ATOM 1095 N N . ARG A 1 149 ? 18.737 -8.980 -17.541 1.00 91.06 149 ARG A N 1
ATOM 1096 C CA . ARG A 1 149 ? 17.442 -8.505 -17.037 1.00 91.06 149 ARG A CA 1
ATOM 1097 C C . ARG A 1 149 ? 16.963 -9.339 -15.848 1.00 91.06 149 ARG A C 1
ATOM 1099 O O . ARG A 1 149 ? 16.636 -8.770 -14.813 1.00 91.06 149 ARG A O 1
ATOM 1106 N N . ASN A 1 150 ? 16.964 -10.665 -15.977 1.00 92.00 150 ASN A N 1
ATOM 1107 C CA . ASN A 1 150 ? 16.497 -11.571 -14.925 1.00 92.00 150 ASN A CA 1
ATOM 1108 C C . ASN A 1 150 ? 17.350 -11.449 -13.653 1.00 92.00 150 ASN A C 1
ATOM 1110 O O . ASN A 1 150 ? 16.805 -11.409 -12.553 1.00 92.00 150 ASN A O 1
ATOM 1114 N N . SER A 1 151 ? 18.673 -11.314 -13.799 1.00 92.94 151 SER A N 1
ATOM 1115 C CA . SER A 1 151 ? 19.588 -11.091 -12.672 1.00 92.94 151 SER A CA 1
ATOM 1116 C C . SER A 1 151 ? 19.300 -9.777 -11.935 1.00 92.94 151 SER A C 1
ATOM 1118 O O . SER A 1 151 ? 19.223 -9.755 -10.704 1.00 92.94 151 SER A O 1
ATOM 1120 N N . MET A 1 152 ? 19.070 -8.685 -12.672 1.00 91.62 152 MET A N 1
ATOM 1121 C CA . MET A 1 152 ? 18.760 -7.381 -12.073 1.00 91.62 152 MET A CA 1
ATOM 1122 C C . MET A 1 152 ? 17.397 -7.382 -11.375 1.00 91.62 152 MET A C 1
ATOM 1124 O O . MET A 1 152 ? 17.294 -6.891 -10.256 1.00 91.62 152 MET A O 1
ATOM 1128 N N . LEU A 1 153 ? 16.370 -7.984 -11.985 1.00 92.50 153 LEU A N 1
ATOM 1129 C CA . LEU A 1 153 ? 15.042 -8.094 -11.373 1.00 92.50 153 LEU A CA 1
ATOM 1130 C C . LEU A 1 153 ? 15.046 -8.973 -10.121 1.00 92.50 153 LEU A C 1
ATOM 1132 O O . LEU A 1 153 ? 14.396 -8.619 -9.144 1.00 92.50 153 LEU A O 1
ATOM 1136 N N . SER A 1 154 ? 15.794 -10.079 -10.127 1.00 92.56 154 SER A N 1
ATOM 1137 C CA . SER A 1 154 ? 15.937 -10.934 -8.944 1.00 92.56 154 SER A CA 1
ATOM 1138 C C . SER A 1 154 ? 16.688 -10.219 -7.822 1.00 92.56 154 SER A C 1
ATOM 1140 O O . SER A 1 154 ? 16.294 -10.309 -6.666 1.00 92.56 154 SER A O 1
ATOM 1142 N N . THR A 1 155 ? 17.736 -9.462 -8.153 1.00 91.81 155 THR A N 1
ATOM 1143 C CA . THR A 1 155 ? 18.493 -8.696 -7.154 1.00 91.81 155 THR A CA 1
ATOM 1144 C C . THR A 1 155 ? 17.654 -7.559 -6.567 1.00 91.81 155 THR A C 1
ATOM 1146 O O . THR A 1 155 ? 17.719 -7.317 -5.365 1.00 91.81 155 THR A O 1
ATOM 1149 N N . PHE A 1 156 ? 16.830 -6.900 -7.390 1.00 93.19 156 PHE A N 1
ATOM 1150 C CA . PHE A 1 156 ? 15.954 -5.802 -6.978 1.00 93.19 156 PHE A CA 1
ATOM 1151 C C . PHE A 1 156 ? 15.005 -6.185 -5.830 1.00 93.19 156 PHE A C 1
ATOM 1153 O O . PHE A 1 156 ? 14.737 -5.349 -4.974 1.00 93.19 156 PHE A O 1
ATOM 1160 N N . GLU A 1 157 ? 14.553 -7.442 -5.755 1.00 88.25 157 GLU A N 1
ATOM 1161 C CA . GLU A 1 157 ? 13.685 -7.935 -4.667 1.00 88.25 157 GLU A CA 1
ATOM 1162 C C . GLU A 1 157 ? 14.341 -7.854 -3.278 1.00 88.25 157 GLU A C 1
ATOM 1164 O O . GLU A 1 157 ? 13.641 -7.826 -2.268 1.00 88.25 157 GLU A O 1
ATOM 1169 N N . PHE A 1 158 ? 15.672 -7.764 -3.219 1.00 88.62 158 PHE A N 1
ATOM 1170 C CA . PHE A 1 158 ? 16.445 -7.628 -1.982 1.00 88.62 158 PHE A CA 1
ATOM 1171 C C . PHE A 1 158 ? 16.952 -6.200 -1.740 1.00 88.62 158 PHE A C 1
ATOM 1173 O O . PHE A 1 158 ? 17.655 -5.951 -0.758 1.00 88.62 158 PHE A O 1
ATOM 1180 N N . MET A 1 159 ? 16.639 -5.257 -2.633 1.00 88.62 159 MET A N 1
ATOM 1181 C CA . MET A 1 159 ? 17.100 -3.876 -2.538 1.00 88.62 159 MET A CA 1
ATOM 1182 C C . MET A 1 159 ? 16.073 -3.000 -1.826 1.00 88.62 159 MET A C 1
ATOM 1184 O O . MET A 1 159 ? 14.872 -3.096 -2.063 1.00 88.62 159 MET A O 1
ATOM 1188 N N . ASN A 1 160 ? 16.562 -2.083 -0.993 1.00 88.06 160 ASN A N 1
ATOM 1189 C CA . ASN A 1 160 ? 15.744 -1.052 -0.369 1.00 88.06 160 ASN A CA 1
ATOM 1190 C C . ASN A 1 160 ? 16.316 0.327 -0.704 1.00 88.06 160 ASN A C 1
ATOM 1192 O O . ASN A 1 160 ? 17.512 0.561 -0.529 1.00 88.06 160 ASN A O 1
ATOM 1196 N N . PHE A 1 161 ? 15.463 1.235 -1.173 1.00 89.75 161 PHE A N 1
ATOM 1197 C CA . PHE A 1 161 ? 15.852 2.593 -1.553 1.00 89.75 161 PHE A CA 1
ATOM 1198 C C . PHE A 1 161 ? 15.228 3.590 -0.586 1.00 89.75 161 PHE A C 1
ATOM 1200 O O . PHE A 1 161 ? 14.015 3.556 -0.364 1.00 89.75 161 PHE A O 1
ATOM 1207 N N . SER A 1 162 ? 16.056 4.475 -0.033 1.00 86.06 162 SER A N 1
ATOM 1208 C CA . SER A 1 162 ? 15.643 5.494 0.937 1.00 86.06 162 SER A CA 1
ATOM 1209 C C . SER A 1 162 ? 14.746 6.575 0.327 1.00 86.06 162 SER A C 1
ATOM 1211 O O . SER A 1 162 ? 13.936 7.163 1.035 1.00 86.06 162 SER A O 1
ATOM 1213 N N . ASP A 1 163 ? 14.873 6.817 -0.978 1.00 87.06 163 ASP A N 1
ATOM 1214 C CA . ASP A 1 163 ? 14.183 7.875 -1.715 1.00 87.06 163 ASP A CA 1
ATOM 1215 C C . ASP A 1 163 ? 14.109 7.535 -3.216 1.00 87.06 163 ASP A C 1
ATOM 1217 O O . ASP A 1 163 ? 14.664 6.533 -3.676 1.00 87.06 163 ASP A O 1
ATOM 1221 N N . ASP A 1 164 ? 13.389 8.350 -3.986 1.00 86.56 164 ASP A N 1
ATOM 1222 C CA . ASP A 1 164 ? 13.244 8.142 -5.429 1.00 86.56 164 ASP A CA 1
ATOM 1223 C C . ASP A 1 164 ? 14.512 8.502 -6.216 1.00 86.56 164 ASP A C 1
ATOM 1225 O O . ASP A 1 164 ? 14.766 7.899 -7.257 1.00 86.56 164 ASP A O 1
ATOM 1229 N N . ASP A 1 165 ? 15.354 9.414 -5.725 1.00 92.38 165 ASP A N 1
ATOM 1230 C CA . ASP A 1 165 ? 16.587 9.820 -6.413 1.00 92.38 165 ASP A CA 1
ATOM 1231 C C . ASP A 1 165 ? 17.621 8.688 -6.447 1.00 92.38 165 ASP A C 1
ATOM 1233 O O . ASP A 1 165 ? 18.248 8.429 -7.477 1.00 92.38 165 ASP A O 1
ATOM 1237 N N . SER A 1 166 ? 17.791 7.981 -5.330 1.00 92.69 166 SER A N 1
ATOM 1238 C CA . SER A 1 166 ? 18.650 6.800 -5.212 1.00 92.69 166 SER A CA 1
ATOM 1239 C C . SER A 1 166 ? 18.159 5.656 -6.099 1.00 92.69 166 SER A C 1
ATOM 1241 O O . SER A 1 166 ? 18.967 5.023 -6.784 1.00 92.69 166 SER A O 1
ATOM 1243 N N . PHE A 1 167 ? 16.842 5.438 -6.161 1.00 96.44 167 PHE A N 1
ATOM 1244 C CA . PHE A 1 167 ? 16.241 4.484 -7.091 1.00 96.44 167 PHE A CA 1
ATOM 1245 C C . PHE A 1 167 ? 16.474 4.883 -8.556 1.00 96.44 167 PHE A C 1
ATOM 1247 O O . PHE A 1 167 ? 16.940 4.066 -9.350 1.00 96.44 167 PHE A O 1
ATOM 1254 N N . ASN A 1 168 ? 16.222 6.141 -8.919 1.00 92.81 168 ASN A N 1
ATOM 1255 C CA . ASN A 1 168 ? 16.388 6.629 -10.288 1.00 92.81 168 ASN A CA 1
ATOM 1256 C C . ASN A 1 168 ? 17.846 6.521 -10.760 1.00 92.81 168 ASN A C 1
ATOM 1258 O O . ASN A 1 168 ? 18.092 6.059 -11.875 1.00 92.81 168 ASN A O 1
ATOM 1262 N N . LYS A 1 169 ? 18.817 6.849 -9.895 1.00 95.50 169 LYS A N 1
ATOM 1263 C CA . LYS A 1 169 ? 20.250 6.648 -10.176 1.00 95.50 169 LYS A CA 1
ATOM 1264 C C . LYS A 1 169 ? 20.587 5.181 -10.427 1.00 95.50 169 LYS A C 1
ATOM 1266 O O . LYS A 1 169 ? 21.312 4.875 -11.371 1.00 95.50 169 LYS A O 1
ATOM 1271 N N . TYR A 1 170 ? 20.047 4.269 -9.617 1.00 96.19 170 TYR A N 1
ATOM 1272 C CA . TYR A 1 170 ? 20.227 2.833 -9.830 1.00 96.19 170 TYR A CA 1
ATOM 1273 C C . TYR A 1 170 ? 19.654 2.380 -11.182 1.00 96.19 170 TYR A C 1
ATOM 1275 O O . TYR A 1 170 ? 20.332 1.670 -11.930 1.00 96.19 170 TYR A O 1
ATOM 1283 N N . VAL A 1 171 ? 18.443 2.820 -11.539 1.00 95.38 171 VAL A N 1
ATOM 1284 C CA . VAL A 1 171 ? 17.828 2.505 -12.840 1.00 95.38 171 VAL A CA 1
ATOM 1285 C C . VAL A 1 171 ? 18.689 3.025 -13.993 1.00 95.38 171 VAL A C 1
ATOM 1287 O O . VAL A 1 171 ? 18.921 2.294 -14.956 1.00 95.38 171 VAL A O 1
ATOM 1290 N N . GLU A 1 172 ? 19.201 4.252 -13.899 1.00 92.69 172 GLU A N 1
ATOM 1291 C CA . GLU A 1 172 ? 20.058 4.863 -14.920 1.00 92.69 172 GLU A CA 1
ATOM 1292 C C . GLU A 1 172 ? 21.380 4.103 -15.108 1.00 92.69 172 GLU A C 1
ATOM 1294 O O . GLU A 1 172 ? 21.756 3.775 -16.238 1.00 92.69 172 GLU A O 1
ATOM 1299 N N . GLN A 1 173 ? 22.055 3.743 -14.014 1.00 92.38 173 GLN A N 1
ATOM 1300 C CA . GLN A 1 173 ? 23.286 2.946 -14.052 1.00 92.38 173 GLN A CA 1
ATOM 1301 C C . GLN A 1 173 ? 23.050 1.554 -14.653 1.00 92.38 173 GLN A C 1
ATOM 1303 O O . GLN A 1 173 ? 23.816 1.092 -15.505 1.00 92.38 173 GLN A O 1
ATOM 1308 N N . THR A 1 174 ? 21.959 0.899 -14.251 1.00 91.94 174 THR A N 1
ATOM 1309 C CA . THR A 1 174 ? 21.593 -0.433 -14.750 1.00 91.94 174 THR A CA 1
ATOM 1310 C C . THR A 1 174 ? 21.253 -0.382 -16.241 1.00 91.94 174 THR A C 1
ATOM 1312 O O . THR A 1 174 ? 21.693 -1.230 -17.019 1.00 91.94 174 THR A O 1
ATOM 1315 N N . LYS A 1 175 ? 20.526 0.654 -16.673 1.00 89.75 175 LYS A N 1
ATOM 1316 C CA . LYS A 1 175 ? 20.208 0.895 -18.085 1.00 89.75 175 LYS A CA 1
ATOM 1317 C C . LYS A 1 175 ? 21.465 1.149 -18.918 1.00 89.75 175 LYS A C 1
ATOM 1319 O O . LYS A 1 175 ? 21.583 0.584 -20.000 1.00 89.75 175 LYS A O 1
ATOM 1324 N N . THR A 1 176 ? 22.401 1.947 -18.411 1.00 89.44 176 THR A N 1
ATOM 1325 C CA . THR A 1 176 ? 23.679 2.232 -19.087 1.00 89.44 176 THR A CA 1
ATOM 1326 C C . THR A 1 176 ? 24.505 0.957 -19.268 1.00 89.44 176 THR A C 1
ATOM 1328 O O . THR A 1 176 ? 24.970 0.643 -20.361 1.00 89.44 176 THR A O 1
ATOM 1331 N N . THR A 1 177 ? 24.592 0.136 -18.221 1.00 89.50 177 THR A N 1
ATOM 1332 C CA . THR A 1 177 ? 25.284 -1.159 -18.294 1.00 89.50 177 THR A CA 1
ATOM 1333 C C . THR A 1 177 ? 24.613 -2.097 -19.303 1.00 89.50 177 THR A C 1
ATOM 1335 O O . THR A 1 177 ? 25.289 -2.764 -20.086 1.00 89.50 177 THR A O 1
ATOM 1338 N N . ALA A 1 178 ? 23.276 -2.127 -19.339 1.00 87.31 178 ALA A N 1
ATOM 1339 C CA . ALA A 1 178 ? 22.526 -2.903 -20.322 1.00 87.31 178 ALA A CA 1
ATOM 1340 C C . ALA A 1 178 ? 22.790 -2.453 -21.767 1.00 87.31 178 ALA A C 1
ATOM 1342 O O . ALA A 1 178 ? 22.902 -3.303 -22.659 1.00 87.31 178 ALA A O 1
ATOM 1343 N N . THR A 1 179 ? 22.888 -1.142 -22.016 1.00 85.38 179 THR A N 1
ATOM 1344 C CA . THR A 1 179 ? 23.227 -0.627 -23.347 1.00 85.38 179 THR A CA 1
ATOM 1345 C C . THR A 1 179 ? 24.639 -1.030 -23.742 1.00 85.38 179 THR A C 1
ATOM 1347 O O . THR A 1 179 ? 24.814 -1.566 -24.835 1.00 85.38 179 THR A O 1
ATOM 1350 N N . ASP A 1 180 ? 25.613 -0.887 -22.843 1.00 86.50 180 ASP A N 1
ATOM 1351 C CA . ASP A 1 180 ? 27.011 -1.242 -23.107 1.00 86.50 180 ASP A CA 1
ATOM 1352 C C . ASP A 1 180 ? 27.177 -2.740 -23.385 1.00 86.50 180 ASP A C 1
ATOM 1354 O O . ASP A 1 180 ? 27.852 -3.123 -24.340 1.00 86.50 180 ASP A O 1
ATOM 1358 N N . LEU A 1 181 ? 26.495 -3.600 -22.621 1.00 83.94 181 LEU A N 1
ATOM 1359 C CA . LEU A 1 181 ? 26.444 -5.048 -22.861 1.00 83.94 181 LEU A CA 1
ATOM 1360 C C . LEU A 1 181 ? 25.856 -5.384 -24.234 1.00 83.94 181 LEU A C 1
ATOM 1362 O O . LEU A 1 181 ? 26.364 -6.264 -24.929 1.00 83.94 181 LEU A O 1
ATOM 1366 N N . SER A 1 182 ? 24.797 -4.685 -24.639 1.00 81.12 182 SER A N 1
ATOM 1367 C CA . SER A 1 182 ? 24.148 -4.905 -25.937 1.00 81.12 182 SER A CA 1
ATOM 1368 C C . SER A 1 182 ? 25.043 -4.446 -27.095 1.00 81.12 182 SER A C 1
ATOM 1370 O O . SER A 1 182 ? 25.184 -5.151 -28.095 1.00 81.12 182 SER A O 1
ATOM 1372 N N . LEU A 1 183 ? 25.718 -3.303 -26.936 1.00 81.25 183 LEU A N 1
ATOM 1373 C CA . LEU A 1 183 ? 26.731 -2.790 -27.861 1.00 81.25 183 LEU A CA 1
ATOM 1374 C C . LEU A 1 183 ? 27.926 -3.750 -27.972 1.00 81.25 183 LEU A C 1
ATOM 1376 O O . LEU A 1 183 ? 28.324 -4.108 -29.083 1.00 81.25 183 LEU A O 1
ATOM 1380 N N . ALA A 1 184 ? 28.454 -4.237 -26.849 1.00 81.00 184 ALA A N 1
ATOM 1381 C CA . ALA A 1 184 ? 29.545 -5.210 -26.807 1.00 81.00 184 ALA A CA 1
ATOM 1382 C C . ALA A 1 184 ? 29.152 -6.546 -27.455 1.00 81.00 184 ALA A C 1
ATOM 1384 O O . ALA A 1 184 ? 29.934 -7.117 -28.213 1.00 81.00 184 ALA A O 1
ATOM 1385 N N . ALA A 1 185 ? 27.928 -7.029 -27.227 1.00 74.75 185 ALA A N 1
ATOM 1386 C CA . ALA A 1 185 ? 27.414 -8.239 -27.866 1.00 74.75 185 ALA A CA 1
ATOM 1387 C C . ALA A 1 185 ? 27.258 -8.071 -29.386 1.00 74.75 185 ALA A C 1
ATOM 1389 O O . ALA A 1 185 ? 27.577 -8.986 -30.138 1.00 74.75 185 ALA A O 1
ATOM 1390 N N . SER A 1 186 ? 26.829 -6.891 -29.849 1.00 70.75 186 SER A N 1
ATOM 1391 C CA . SER A 1 186 ? 26.703 -6.591 -31.284 1.00 70.75 186 SER A CA 1
ATOM 1392 C C . SER A 1 186 ? 28.049 -6.413 -32.002 1.00 70.75 186 SER A C 1
ATOM 1394 O O . SER A 1 186 ? 28.147 -6.641 -33.206 1.00 70.75 186 SER A O 1
ATOM 1396 N N . SER A 1 187 ? 29.095 -6.028 -31.265 1.00 69.00 187 SER A N 1
ATOM 1397 C CA . SER A 1 187 ? 30.454 -5.817 -31.785 1.00 69.00 187 SER A CA 1
ATOM 1398 C C . SER A 1 187 ? 31.379 -7.022 -31.576 1.00 69.00 187 SER A C 1
ATOM 1400 O O . SER A 1 187 ? 32.416 -7.131 -32.237 1.00 69.00 187 SER A O 1
ATOM 1402 N N . SER A 1 188 ? 30.990 -7.969 -30.719 1.00 58.75 188 SER A N 1
ATOM 1403 C CA . SER A 1 188 ? 31.702 -9.227 -30.517 1.00 58.75 188 SER A CA 1
ATOM 1404 C C . SER A 1 188 ? 31.466 -10.161 -31.699 1.00 58.75 188 SER A C 1
ATOM 1406 O O . SER A 1 188 ? 30.403 -10.761 -31.854 1.00 58.75 188 SER A O 1
ATOM 1408 N N . ARG A 1 189 ? 32.495 -10.325 -32.537 1.00 54.50 189 ARG A N 1
ATOM 1409 C CA . ARG A 1 189 ? 32.559 -11.455 -33.472 1.00 54.50 189 ARG A CA 1
ATOM 1410 C C . ARG A 1 189 ? 32.492 -12.747 -32.653 1.00 54.50 189 ARG A C 1
ATOM 1412 O O . ARG A 1 189 ? 33.175 -12.818 -31.629 1.00 54.50 189 ARG A O 1
ATOM 1419 N N . PRO A 1 190 ? 31.719 -13.763 -33.073 1.00 45.03 190 PRO A N 1
ATOM 1420 C CA . PRO A 1 190 ? 31.692 -15.030 -32.361 1.00 45.03 190 PRO A CA 1
ATOM 1421 C C . PRO A 1 190 ? 33.126 -15.534 -32.220 1.00 45.03 190 PRO A C 1
ATOM 1423 O O . PRO A 1 190 ? 33.864 -15.588 -33.207 1.00 45.03 190 PRO A O 1
ATOM 1426 N N . TYR A 1 191 ? 33.517 -15.903 -30.999 1.00 46.78 191 TYR A N 1
ATOM 1427 C CA . TYR A 1 191 ? 34.741 -16.659 -30.742 1.00 46.78 191 TYR A CA 1
ATOM 1428 C C . TYR A 1 191 ? 34.530 -18.095 -31.247 1.00 46.78 191 TYR A C 1
ATOM 1430 O O . TYR A 1 191 ? 34.485 -19.062 -30.497 1.00 46.78 191 TYR A O 1
ATOM 1438 N N . GLY A 1 192 ? 34.300 -18.222 -32.551 1.00 41.06 192 GLY A N 1
ATOM 1439 C CA . GLY A 1 192 ? 34.522 -19.441 -33.296 1.00 41.06 192 GLY A CA 1
ATOM 1440 C C . GLY A 1 192 ? 35.984 -19.423 -33.696 1.00 41.06 192 GLY A C 1
ATOM 1441 O O . GLY A 1 192 ? 36.457 -18.433 -34.253 1.00 41.06 192 GLY A O 1
ATOM 1442 N N . GLY A 1 193 ? 36.708 -20.496 -33.390 1.00 46.16 193 GLY A N 1
ATOM 1443 C CA . GLY A 1 193 ? 38.052 -20.720 -33.900 1.00 46.16 193 GLY A CA 1
ATOM 1444 C C . GLY A 1 193 ? 38.051 -20.720 -35.428 1.00 46.16 193 GLY A C 1
ATOM 1445 O O . GLY A 1 193 ? 37.955 -21.763 -36.060 1.00 46.16 193 GLY A O 1
ATOM 1446 N N . ALA A 1 194 ? 38.171 -19.541 -36.021 1.00 41.56 194 ALA A N 1
ATOM 1447 C CA . ALA A 1 194 ? 38.570 -19.340 -37.393 1.00 41.56 194 ALA A CA 1
ATOM 1448 C C . ALA A 1 194 ? 39.989 -18.790 -37.325 1.00 41.56 194 ALA A C 1
ATOM 1450 O O . ALA A 1 194 ? 40.225 -17.715 -36.769 1.00 41.56 194 ALA A O 1
ATOM 1451 N N . ARG A 1 195 ? 40.941 -19.564 -37.858 1.00 46.66 195 ARG A N 1
ATOM 1452 C CA . ARG A 1 195 ? 42.292 -19.084 -38.144 1.00 46.66 195 ARG A CA 1
ATOM 1453 C C . ARG A 1 195 ? 42.162 -17.707 -38.791 1.00 46.66 195 ARG A C 1
ATOM 1455 O O . ARG A 1 195 ? 41.557 -17.586 -39.854 1.00 46.66 195 ARG A O 1
ATOM 1462 N N . VAL A 1 196 ? 42.727 -16.687 -38.151 1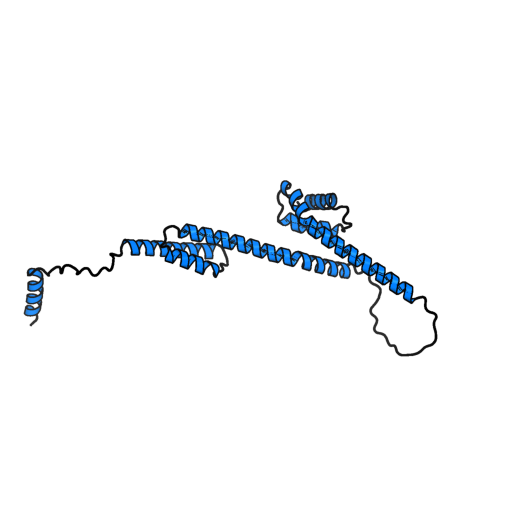.00 48.16 196 VAL A N 1
ATOM 1463 C CA . VAL A 1 196 ? 43.082 -15.448 -38.843 1.00 48.16 196 VAL A CA 1
ATOM 1464 C C . VAL A 1 196 ? 43.808 -15.868 -40.125 1.00 48.16 196 VAL A C 1
ATOM 1466 O O . VAL A 1 196 ? 44.767 -16.641 -40.021 1.00 48.16 196 VAL A O 1
ATOM 1469 N N . PRO A 1 197 ? 43.379 -15.435 -41.326 1.00 47.19 197 PRO A N 1
ATOM 1470 C CA . PRO A 1 197 ? 44.271 -15.514 -42.462 1.00 47.19 197 PRO A CA 1
ATOM 1471 C C . PRO A 1 197 ? 45.475 -14.681 -42.052 1.00 47.19 197 PRO A C 1
ATOM 1473 O O . PRO A 1 197 ? 45.341 -13.485 -41.779 1.00 47.19 197 PRO A O 1
ATOM 1476 N N . SER A 1 198 ? 46.616 -15.351 -41.894 1.00 50.19 198 SER A N 1
ATOM 1477 C CA . SER A 1 198 ? 47.886 -14.684 -41.676 1.00 50.19 198 SER A CA 1
ATOM 1478 C C . SER A 1 198 ? 48.009 -13.687 -42.815 1.00 50.19 198 SER A C 1
ATOM 1480 O O . SER A 1 198 ? 48.092 -14.080 -43.978 1.00 50.19 198 SER A O 1
ATOM 1482 N N . LYS A 1 199 ? 47.916 -12.393 -42.510 1.00 56.94 199 LYS A N 1
ATOM 1483 C CA . LYS A 1 199 ? 48.382 -11.384 -43.443 1.00 56.94 199 LYS A CA 1
ATOM 1484 C C . LYS A 1 199 ? 49.889 -11.589 -43.431 1.00 56.94 199 LYS A C 1
ATOM 1486 O O . LYS A 1 199 ? 50.555 -11.089 -42.529 1.00 56.94 199 LYS A O 1
ATOM 1491 N N . GLU A 1 200 ? 50.383 -12.451 -44.323 1.00 60.91 200 GLU A N 1
ATOM 1492 C CA . GLU A 1 200 ? 51.814 -12.591 -44.553 1.00 60.91 200 GLU A CA 1
ATOM 1493 C C . GLU A 1 200 ? 52.342 -11.174 -44.727 1.00 60.91 200 GLU A C 1
ATOM 1495 O O . GLU A 1 200 ? 51.853 -10.416 -45.573 1.00 60.91 200 GLU A O 1
ATOM 1500 N N . ALA A 1 201 ? 53.249 -10.781 -43.831 1.00 59.72 201 ALA A N 1
ATOM 1501 C CA . ALA A 1 201 ? 53.953 -9.524 -43.968 1.00 59.72 201 ALA A CA 1
ATOM 1502 C C . ALA A 1 201 ? 54.539 -9.510 -45.378 1.00 59.72 201 ALA A C 1
ATOM 1504 O O . ALA A 1 201 ? 55.141 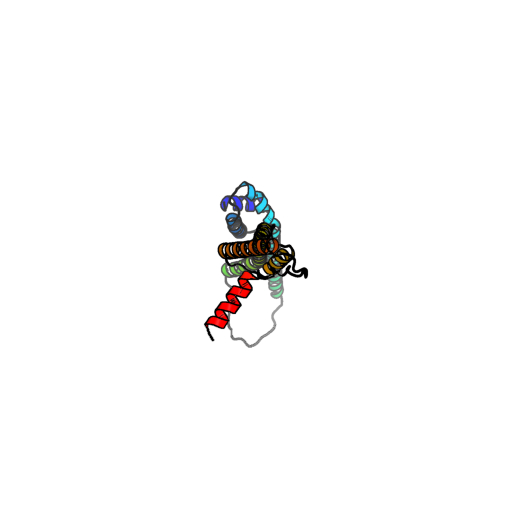-10.497 -45.815 1.00 59.72 201 ALA A O 1
ATOM 1505 N N . SER A 1 202 ? 54.305 -8.426 -46.113 1.00 62.78 202 SER A N 1
ATOM 1506 C CA . SER A 1 202 ? 54.839 -8.335 -47.467 1.00 62.78 202 SER A CA 1
ATOM 1507 C C . SER A 1 202 ? 56.359 -8.480 -47.397 1.00 62.78 202 SER A C 1
ATOM 1509 O O . SER A 1 202 ? 56.985 -8.025 -46.438 1.00 62.78 202 SER A O 1
ATOM 1511 N N . GLN A 1 203 ? 56.979 -9.098 -48.402 1.00 65.75 203 GLN A N 1
ATOM 1512 C CA . GLN A 1 203 ? 58.434 -9.294 -48.407 1.00 65.75 203 GLN A CA 1
ATOM 1513 C C . GLN A 1 203 ? 59.196 -7.971 -48.189 1.00 65.75 203 GLN A C 1
ATOM 1515 O O . GLN A 1 203 ? 60.194 -7.933 -47.479 1.00 65.75 203 GLN A O 1
ATOM 1520 N N . ALA A 1 204 ? 58.624 -6.854 -48.650 1.00 69.50 204 ALA A N 1
ATOM 1521 C CA . ALA A 1 204 ? 59.122 -5.504 -48.406 1.00 69.50 204 ALA A CA 1
ATOM 1522 C C . ALA A 1 204 ? 59.124 -5.068 -46.922 1.00 69.50 204 ALA A C 1
ATOM 1524 O O . ALA A 1 204 ? 59.968 -4.268 -46.516 1.00 69.50 204 ALA A O 1
ATOM 1525 N N . GLU A 1 205 ? 58.187 -5.546 -46.100 1.00 65.75 205 GLU A N 1
ATOM 1526 C CA . GLU A 1 205 ? 58.160 -5.291 -44.653 1.00 65.75 205 GLU A CA 1
ATOM 1527 C C . GLU A 1 205 ? 59.195 -6.147 -43.917 1.00 65.75 205 GLU A C 1
ATOM 1529 O O . GLU A 1 205 ? 59.886 -5.635 -43.034 1.00 65.75 205 GLU A O 1
ATOM 1534 N N . CYS A 1 206 ? 59.372 -7.405 -44.330 1.00 68.81 206 CYS A N 1
ATOM 1535 C CA . CYS A 1 206 ? 60.422 -8.279 -43.806 1.00 68.81 206 CYS A CA 1
ATOM 1536 C C . CYS A 1 206 ? 61.822 -7.735 -44.133 1.00 68.81 206 CYS A C 1
ATOM 1538 O O . CYS A 1 206 ? 62.656 -7.610 -43.235 1.00 68.81 206 CYS A O 1
ATOM 1540 N N . ASP A 1 207 ? 62.055 -7.305 -45.375 1.00 75.19 207 ASP A N 1
ATOM 1541 C CA . ASP A 1 207 ? 63.349 -6.774 -45.820 1.00 75.19 207 ASP A CA 1
ATOM 1542 C C . ASP A 1 207 ? 63.715 -5.460 -45.110 1.00 75.19 207 ASP A C 1
ATOM 1544 O O . ASP A 1 207 ? 64.876 -5.227 -44.766 1.00 75.19 207 ASP A O 1
ATOM 1548 N N . LYS A 1 208 ? 62.726 -4.606 -44.805 1.00 79.56 208 LYS A N 1
ATOM 1549 C CA . LYS A 1 208 ? 62.946 -3.397 -43.990 1.00 79.56 208 LYS A CA 1
ATOM 1550 C C . LYS A 1 208 ? 63.392 -3.730 -42.569 1.00 79.56 208 LYS A C 1
ATOM 1552 O O . LYS A 1 208 ? 64.236 -3.022 -42.018 1.00 79.56 208 LYS A O 1
ATOM 1557 N N . ILE A 1 209 ? 62.827 -4.774 -41.968 1.00 75.50 209 ILE A N 1
ATOM 1558 C CA . ILE A 1 209 ? 63.180 -5.198 -40.610 1.00 75.50 209 ILE A CA 1
ATOM 1559 C C . ILE A 1 209 ? 64.582 -5.817 -40.601 1.00 75.50 209 ILE A C 1
ATOM 1561 O O . ILE A 1 209 ? 65.397 -5.445 -39.758 1.00 75.50 209 ILE A O 1
ATOM 1565 N N . VAL A 1 210 ? 64.897 -6.677 -41.573 1.00 77.12 210 VAL A N 1
ATOM 1566 C CA . VAL A 1 210 ? 66.215 -7.318 -41.702 1.00 77.12 210 VAL A CA 1
ATOM 1567 C C . VAL A 1 210 ? 67.316 -6.281 -41.937 1.00 77.12 210 VAL A C 1
ATOM 1569 O O . VAL A 1 210 ? 68.302 -6.266 -41.201 1.00 77.12 210 VAL A O 1
ATOM 1572 N N . ASN A 1 211 ? 67.126 -5.333 -42.859 1.00 77.56 211 ASN A N 1
ATOM 1573 C CA . ASN A 1 211 ? 68.118 -4.280 -43.114 1.00 77.56 211 ASN A CA 1
ATOM 1574 C C . ASN A 1 211 ? 68.326 -3.351 -41.909 1.00 77.56 211 ASN A C 1
ATOM 1576 O O . ASN A 1 211 ? 69.441 -2.899 -41.652 1.00 77.56 211 ASN A O 1
ATOM 1580 N N . LYS A 1 212 ? 67.275 -3.096 -41.121 1.00 77.94 212 LYS A N 1
ATOM 1581 C CA . LYS A 1 212 ? 67.375 -2.305 -39.886 1.00 77.94 212 LYS A CA 1
ATOM 1582 C C . LYS A 1 212 ? 68.155 -3.025 -38.783 1.00 77.94 212 LYS A C 1
ATOM 1584 O O . LYS A 1 212 ? 68.768 -2.358 -37.953 1.00 77.94 212 LYS A O 1
ATOM 1589 N N . ILE A 1 213 ? 68.113 -4.357 -38.758 1.00 74.25 213 ILE A N 1
ATOM 1590 C CA . ILE A 1 213 ? 68.886 -5.182 -37.822 1.00 74.25 213 ILE A CA 1
ATOM 1591 C C . ILE A 1 213 ? 70.348 -5.264 -38.276 1.00 74.25 213 ILE A C 1
ATOM 1593 O O . ILE A 1 213 ? 71.239 -5.072 -37.455 1.00 74.25 213 ILE A O 1
ATOM 1597 N N . ILE A 1 214 ? 70.598 -5.454 -39.576 1.00 72.69 214 ILE A N 1
ATOM 1598 C CA . ILE A 1 214 ? 71.955 -5.510 -40.142 1.00 72.69 214 ILE A CA 1
ATOM 1599 C C . ILE A 1 214 ? 72.682 -4.166 -39.993 1.00 72.69 214 ILE A C 1
ATOM 1601 O O . ILE A 1 214 ? 73.848 -4.155 -39.639 1.00 72.69 214 ILE A O 1
ATOM 1605 N N . SER A 1 215 ? 72.000 -3.029 -40.167 1.00 71.81 215 SER A N 1
ATOM 1606 C CA . SER A 1 215 ? 72.596 -1.692 -39.980 1.00 71.81 215 SER A CA 1
ATOM 1607 C C . SER A 1 215 ? 72.947 -1.349 -38.520 1.00 71.81 215 SER A C 1
ATOM 1609 O O . SER A 1 215 ? 73.513 -0.283 -38.272 1.00 71.81 215 SER A O 1
ATOM 1611 N N . LYS A 1 216 ? 72.536 -2.176 -37.551 1.00 64.56 216 LYS A N 1
ATOM 1612 C CA . LYS A 1 216 ? 72.792 -1.976 -36.116 1.00 64.56 216 LYS A CA 1
ATOM 1613 C C . LYS A 1 216 ? 73.830 -2.946 -35.536 1.00 64.56 216 LYS A C 1
ATOM 1615 O O . LYS A 1 216 ? 74.113 -2.836 -34.344 1.00 64.56 216 LYS A O 1
ATOM 1620 N N . MET A 1 217 ? 74.351 -3.868 -36.345 1.00 53.25 217 MET A N 1
ATOM 1621 C CA . MET A 1 217 ? 75.560 -4.650 -36.056 1.00 53.25 217 MET A CA 1
ATOM 1622 C C . MET A 1 217 ? 76.756 -3.999 -36.742 1.00 53.25 217 MET A C 1
ATOM 1624 O O . MET A 1 217 ? 77.849 -4.058 -36.143 1.00 53.25 217 MET A O 1
#

Secondary structure (DSSP, 8-state):
-HHHHHHHHHHHHGGG---HHHHHHHHHHHTTT--SGGGHHHHHHHTHHHHHHHHHHHHHHHHHHHHHHHHHHHTT-S---------------S----HHHHHHHHHHHHHHHHHHHHHHHHHHHHHHHHHHHHHHHHHHTTTS-HHHHHHHHHHHTT---SSHHHHHHHHHHHHHHHHHHHHHHHH------------PPPHHHHHHHHHHHHTT-

Foldseek 3Di:
DLVLLLVLLCVVCVPLPDDSVVSSVLSVVVVVPDPDPVCSNVSSVVCVVVSNVVSVVVVVVVVVVVVVVVVVVVVVPDDDDDDDDDDDDDDDDPDDPPPVVVVVVVVVVCCVSCVVVVVVVVVVVVVVVLVVLLVLLLVLCVQADPVLSVVVSVVSVVDDDPDVVRSVVVSVVSSVVRVVNNVCVVVDDPPDPDPDPPPPDPVVNVVVVVVVVVVVD